Protein AF-A0A321LE65-F1 (afdb_monomer)

Sequence (325 aa):
MKSTVIIFFFLLLCATSFAQTPPVSLPNPAGSVQENSQDEERKKLTARLEKLEAVVAKAASDSSRDKLVTAIIAGSASLFAALLAGGLTLLGQRFMAKQQERQANNIAVEQAQQAEITAKRALELARYEAVFAHTEKILEYRLKQMELFYAPMFALLKQSKALYDKMNYQIAHDEPDRYRLLDEPDDQGYRMHVKADDGSWKGFRLLDQLPAIRSNLKALTLAERILQIGEQMTKIISDYAGLASADLVDLLGEYLAHYAILSTIHKSGETVPYDPGWHKMGYYPRPLNGKIEEGYREVAQFLDEYSSASRGLLESLPKNAGPPA

Mean predicted aligned error: 15.44 Å

Secondary structure (DSSP, 8-state):
--------------------PPP-PPPP------SHHHHHHHHHHHHHHHHHHHHHHHHTS---GGGHHHHHHHHHHHHHHHHHHHHHHHHHHHHHHHHHHHHHHHHHHHHHHHHHHHHHHHHHHHHHHHHHHHHHHHHHHHHHIIIIIIHHHHHHHHHHHHHHHHHHHHHHHH-TTTEEE-SS--TTS-SEEEE-TTS-EEE--HHHHHHHHHH-HHHHHHHHHHHHHHHHHHHHHHHHGGGS-GGGHHHHHHHHHHHHHHHHHHHH---SPPPTTGGGGS---TTHHHHHHHHHHHHHHHHHHHHHHHHHHHHHS-TT-PPP-

Solvent-accessible surface area (backbone atoms only — not comparable to full-atom values): 19047 Å² total; per-residue (Å²): 136,89,86,84,82,84,84,84,79,84,81,79,80,81,80,76,79,77,83,78,76,79,83,84,79,76,88,77,88,79,76,90,85,79,70,74,69,62,58,57,53,51,56,56,51,54,58,52,49,56,55,48,53,53,53,53,58,59,66,72,69,75,87,62,87,86,50,57,69,60,46,52,58,52,45,52,54,47,50,53,48,46,50,53,51,51,50,52,48,55,52,49,51,54,51,50,53,54,50,51,51,51,51,54,51,51,52,52,50,54,52,51,52,51,52,49,54,50,51,52,50,52,52,50,50,53,51,51,53,53,51,50,58,53,50,50,53,52,49,54,51,47,50,48,26,39,69,64,37,28,51,55,48,44,52,46,51,53,51,38,49,55,42,50,54,52,30,51,52,51,47,25,67,78,38,56,93,46,22,46,70,47,96,60,57,45,100,86,66,39,35,40,31,33,52,45,97,89,69,47,77,40,72,58,48,67,83,86,40,44,62,62,33,64,77,36,67,71,40,32,57,38,51,53,52,39,51,53,48,51,50,54,46,51,49,42,47,74,78,34,49,91,54,52,57,81,88,47,51,64,51,50,52,43,37,50,54,19,48,55,52,54,52,47,49,67,69,68,65,66,68,75,81,74,63,95,64,62,66,80,80,49,51,75,49,77,63,47,65,59,52,41,50,49,54,36,51,53,48,51,50,52,51,53,52,51,53,51,53,52,49,54,51,62,70,67,49,73,90,76,76,63,80,87,128

pLDDT: mean 78.62, std 21.39, range [30.78, 98.69]

Foldseek 3Di:
DDDDDDDDDPPDDPPPPDPDDDDDDDDDDDDDPDDPPVVVVVVVVVVVVVVVVVVVVVVVPDDDPPCPVVCVVVVVVVVVVCVVVVVVVVVVVVVVVVVVVVVVVVVVVVVVVVVVVVVVVVVVVVVVVVVVVVVVVVLVLLVCLQPLPLVLLLVLVVVLVVLVVVLLVVCCVVPVQFKDAAPAADPVRARIWGQDPVRDTDRDDCQQCVLVLVVPPVSVVSVVVSLVSLVVNLVSCVVPVVSADPVLNVLNVLSNQLSVVSVCCNVVSDPDGDDPPPDVRRDNSVCNNVRSVVSNVVSVVVNVVVVVVVVVVVVPPPPPCDPDD

Structure (mmCIF, N/CA/C/O backbone):
data_AF-A0A321LE65-F1
#
_entry.id   AF-A0A321LE65-F1
#
loop_
_atom_site.group_PDB
_atom_site.id
_atom_site.type_symbol
_atom_site.label_atom_id
_atom_site.label_alt_id
_atom_site.label_comp_id
_atom_site.label_asym_id
_atom_site.label_entity_id
_atom_site.label_seq_id
_atom_site.pdbx_PDB_ins_code
_atom_site.Cartn_x
_atom_site.Cartn_y
_atom_site.Cartn_z
_atom_site.occupancy
_atom_site.B_iso_or_equiv
_atom_site.auth_seq_id
_atom_site.auth_comp_id
_atom_site.auth_asym_id
_atom_site.auth_atom_id
_atom_site.pdbx_PDB_model_num
ATOM 1 N N . MET A 1 1 ? -30.402 -6.001 -39.517 1.00 39.78 1 MET A N 1
ATOM 2 C CA . MET A 1 1 ? -29.913 -7.255 -38.907 1.00 39.78 1 MET A CA 1
ATOM 3 C C . MET A 1 1 ? -29.769 -7.009 -37.418 1.00 39.78 1 MET A C 1
ATOM 5 O O . MET A 1 1 ? -29.065 -6.088 -37.034 1.00 39.78 1 MET A O 1
ATOM 9 N N . LYS A 1 2 ? -30.567 -7.717 -36.615 1.00 34.75 2 LYS A N 1
ATOM 10 C CA . LYS A 1 2 ? -30.631 -7.588 -35.157 1.00 34.75 2 LYS A CA 1
ATOM 11 C C . LYS A 1 2 ? -29.580 -8.528 -34.566 1.00 34.75 2 LYS A C 1
ATOM 13 O O . LYS A 1 2 ? -29.722 -9.733 -34.744 1.00 34.75 2 LYS A O 1
ATOM 18 N N . SER A 1 3 ? -28.563 -7.992 -33.897 1.00 36.91 3 SER A N 1
ATOM 19 C CA . SER A 1 3 ? -27.612 -8.796 -33.122 1.00 36.91 3 SER A CA 1
ATOM 20 C C . SER A 1 3 ? -27.868 -8.585 -31.639 1.00 36.91 3 SER A C 1
ATOM 22 O O . SER A 1 3 ? -27.432 -7.619 -31.024 1.00 36.91 3 SER A O 1
ATOM 24 N N . THR A 1 4 ? -28.651 -9.518 -31.120 1.00 38.56 4 THR A N 1
ATOM 25 C CA . THR A 1 4 ? -28.862 -9.857 -29.719 1.00 38.56 4 THR A CA 1
ATOM 26 C C . THR A 1 4 ? -27.742 -10.800 -29.287 1.00 38.56 4 THR A C 1
ATOM 28 O O . THR A 1 4 ? -27.719 -11.892 -29.831 1.00 38.56 4 THR A O 1
ATOM 31 N N . VAL A 1 5 ? -26.874 -10.442 -28.332 1.00 32.12 5 VAL A N 1
ATOM 32 C CA . VAL A 1 5 ? -26.091 -11.385 -27.488 1.00 32.12 5 VAL A CA 1
ATOM 33 C C . VAL A 1 5 ? -25.674 -10.616 -26.218 1.00 32.12 5 VAL A C 1
ATOM 35 O O . VAL A 1 5 ? -24.875 -9.693 -26.295 1.00 32.12 5 VAL A O 1
ATOM 38 N N . ILE A 1 6 ? -26.458 -10.719 -25.139 1.00 32.91 6 ILE A N 1
ATOM 39 C CA . ILE A 1 6 ? -26.251 -11.568 -23.942 1.00 32.91 6 ILE A CA 1
ATOM 40 C C . ILE A 1 6 ? -25.212 -10.971 -22.975 1.00 32.91 6 ILE A C 1
ATOM 42 O O . ILE A 1 6 ? -24.011 -11.193 -23.075 1.00 32.91 6 ILE A O 1
ATOM 46 N N . ILE A 1 7 ? -25.744 -10.225 -22.003 1.00 34.19 7 ILE A N 1
ATOM 47 C CA . ILE A 1 7 ? -25.076 -9.794 -20.773 1.00 34.19 7 ILE A CA 1
ATOM 48 C C . ILE A 1 7 ? -25.068 -11.001 -19.827 1.00 34.19 7 ILE A C 1
ATOM 50 O O . ILE A 1 7 ? -26.127 -11.430 -19.367 1.00 34.19 7 ILE A O 1
ATOM 54 N N . PHE A 1 8 ? -23.892 -11.564 -19.548 1.00 35.81 8 PHE A N 1
ATOM 55 C CA . PHE A 1 8 ? -23.728 -12.570 -18.500 1.00 35.81 8 PHE A CA 1
ATOM 56 C C . PHE A 1 8 ? -23.629 -11.867 -17.14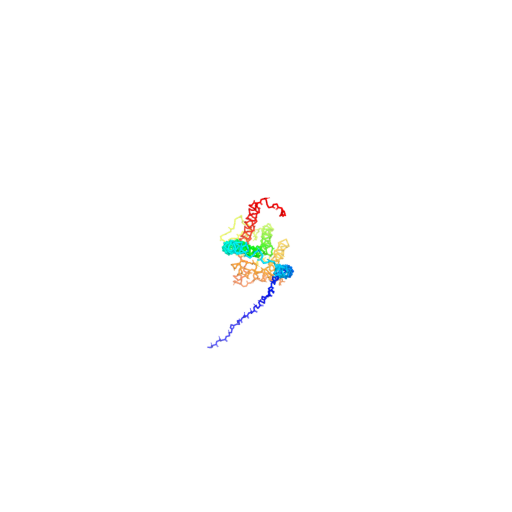2 1.00 35.81 8 PHE A C 1
ATOM 58 O O . PHE A 1 8 ? -22.608 -11.288 -16.781 1.00 35.81 8 PHE A O 1
ATOM 65 N N . PHE A 1 9 ? -24.738 -11.905 -16.411 1.00 33.81 9 PHE A N 1
ATOM 66 C CA . PHE A 1 9 ? -24.867 -11.464 -15.028 1.00 33.81 9 PHE A CA 1
ATOM 67 C C . PHE A 1 9 ? -24.276 -12.557 -14.121 1.00 33.81 9 PHE A C 1
ATOM 69 O O . PHE A 1 9 ? -24.907 -13.589 -13.900 1.00 33.81 9 PHE A O 1
ATOM 76 N N . PHE A 1 10 ? -23.054 -12.368 -13.620 1.00 33.56 10 PHE A N 1
ATOM 77 C CA . PHE A 1 10 ? -22.474 -13.252 -12.604 1.00 33.56 10 PHE A CA 1
ATOM 78 C C . PHE A 1 10 ? -22.841 -12.716 -11.215 1.00 33.56 10 PHE A C 1
ATOM 80 O O . PHE A 1 10 ? -22.117 -11.944 -10.594 1.00 33.56 10 PHE A O 1
ATOM 87 N N . LEU A 1 11 ? -24.032 -13.100 -10.755 1.00 32.38 11 LEU A N 1
ATOM 88 C CA . LEU A 1 11 ? -24.484 -12.951 -9.373 1.00 32.38 11 LEU A CA 1
ATOM 89 C C . LEU A 1 11 ? -23.847 -14.084 -8.557 1.00 32.38 11 LEU A C 1
ATOM 91 O O . LEU A 1 11 ? -24.414 -15.170 -8.435 1.00 32.38 11 LEU A O 1
ATOM 95 N N . LEU A 1 12 ? -22.638 -13.856 -8.034 1.00 32.97 12 LEU A N 1
ATOM 96 C CA . LEU A 1 12 ? -22.040 -14.763 -7.058 1.00 32.97 12 LEU A CA 1
ATOM 97 C C . LEU A 1 12 ? -22.549 -14.390 -5.662 1.00 32.97 12 LEU A C 1
ATOM 99 O O . LEU A 1 12 ? -22.123 -13.423 -5.034 1.00 32.97 12 LEU A O 1
ATOM 103 N N . LEU A 1 13 ? -23.519 -15.184 -5.225 1.00 32.84 13 LEU A N 1
ATOM 104 C CA . LEU A 1 13 ? -24.120 -15.204 -3.903 1.00 32.84 13 LEU A CA 1
ATOM 105 C C . LEU A 1 13 ? -23.063 -15.668 -2.877 1.00 32.84 13 LEU A C 1
ATOM 107 O O . LEU A 1 13 ? -22.894 -16.863 -2.646 1.00 32.84 13 LEU A O 1
ATOM 111 N N . CYS A 1 14 ? -22.331 -14.743 -2.252 1.00 30.78 14 CYS A N 1
ATOM 112 C CA . CYS A 1 14 ? -21.568 -15.063 -1.043 1.00 30.78 14 CYS A CA 1
ATOM 113 C C . CYS A 1 14 ? -22.536 -15.153 0.140 1.00 30.78 14 CYS A C 1
ATOM 115 O O . CYS A 1 14 ? -22.836 -14.165 0.807 1.00 30.78 14 CYS A O 1
ATOM 117 N N . ALA A 1 15 ? -23.036 -16.363 0.383 1.00 33.41 15 ALA A N 1
ATOM 118 C CA . ALA A 1 15 ? -23.671 -16.738 1.634 1.00 33.41 15 ALA A CA 1
ATOM 119 C C . ALA A 1 15 ? -22.604 -16.791 2.739 1.00 33.41 15 ALA A C 1
ATOM 121 O O . ALA A 1 15 ? -21.939 -17.806 2.934 1.00 33.41 15 ALA A O 1
ATOM 122 N N . THR A 1 16 ? -22.419 -15.691 3.467 1.00 37.38 16 THR A N 1
ATOM 123 C CA . THR A 1 16 ? -21.725 -15.723 4.754 1.00 37.38 16 THR A CA 1
ATOM 124 C C . THR A 1 16 ? -22.712 -16.190 5.817 1.00 37.38 16 THR A C 1
ATOM 126 O O . THR A 1 16 ? -23.523 -15.431 6.346 1.00 37.38 16 THR A O 1
ATOM 129 N N . SER A 1 17 ? -22.653 -17.487 6.116 1.00 35.25 17 SER A N 1
ATOM 130 C CA . SER A 1 17 ? -23.247 -18.063 7.319 1.00 35.25 17 SER A CA 1
ATOM 131 C C . SER A 1 17 ? -22.685 -17.349 8.547 1.00 35.25 17 SER A C 1
ATOM 133 O O . SER A 1 17 ? -21.537 -17.565 8.933 1.00 35.25 17 SER A O 1
ATOM 135 N N . PHE A 1 18 ? -23.498 -16.499 9.171 1.00 38.25 18 PHE A N 1
ATOM 136 C CA . PHE A 1 18 ? -23.271 -16.062 10.541 1.00 38.25 18 PHE A CA 1
ATOM 137 C C . PHE A 1 18 ? -23.389 -17.290 11.447 1.00 38.25 18 PHE A C 1
ATOM 139 O O . PHE A 1 18 ? -24.474 -17.835 11.640 1.00 38.25 18 PHE A O 1
ATOM 146 N N . ALA A 1 19 ? -22.258 -17.742 11.986 1.00 38.16 19 ALA A N 1
ATOM 147 C CA . ALA A 1 19 ? -22.242 -18.672 13.101 1.00 38.16 19 ALA A CA 1
ATOM 148 C C . ALA A 1 19 ? -22.888 -17.974 14.305 1.00 38.16 19 ALA A C 1
ATOM 150 O O . ALA A 1 19 ? -22.316 -17.072 14.914 1.00 38.16 19 ALA A O 1
ATOM 151 N N . GLN A 1 20 ? -24.124 -18.364 14.592 1.00 41.06 20 GLN A N 1
ATOM 152 C CA . GLN A 1 20 ? -24.892 -17.940 15.748 1.00 41.06 20 GLN A CA 1
ATOM 153 C C . GLN A 1 20 ? -24.250 -18.576 16.985 1.00 41.06 20 GLN A C 1
ATOM 155 O O . GLN A 1 20 ? -24.356 -19.783 17.201 1.00 41.06 20 GLN A O 1
ATOM 160 N N . THR A 1 21 ? -23.516 -17.784 17.765 1.00 47.22 21 THR A N 1
ATOM 161 C CA . THR A 1 21 ? -23.020 -18.222 19.069 1.00 47.22 21 THR A CA 1
ATOM 162 C C . THR A 1 21 ? -24.215 -18.466 19.998 1.00 47.22 21 THR A C 1
ATOM 164 O O . THR A 1 21 ? -25.150 -17.659 20.025 1.00 47.22 21 THR A O 1
ATOM 167 N N . PRO A 1 22 ? -24.246 -19.595 20.727 1.00 48.75 22 PRO A N 1
ATOM 168 C CA . PRO A 1 22 ? -25.345 -19.904 21.631 1.00 48.75 22 PRO A CA 1
ATOM 169 C C . PRO A 1 22 ? -25.400 -18.888 22.785 1.00 48.75 22 PRO A C 1
ATOM 171 O O . PRO A 1 22 ? -24.357 -18.385 23.211 1.00 48.75 22 PRO A O 1
ATOM 174 N N . PRO A 1 23 ? -26.598 -18.582 23.314 1.00 49.22 23 PRO A N 1
ATOM 175 C CA . PRO A 1 23 ? -26.743 -17.684 24.449 1.00 49.22 23 PRO A CA 1
ATOM 176 C C . PRO A 1 23 ? -26.053 -18.273 25.684 1.00 49.22 23 PRO A C 1
ATOM 178 O O . PRO A 1 23 ? -26.306 -19.414 26.074 1.00 49.22 23 PRO A O 1
ATOM 181 N N . VAL A 1 24 ? -25.194 -17.470 26.311 1.00 49.56 24 VAL A N 1
ATOM 182 C CA . VAL A 1 24 ? -24.610 -17.757 27.623 1.00 49.56 24 VAL A CA 1
ATOM 183 C C . VAL A 1 24 ? -25.743 -17.750 28.650 1.00 49.56 24 VAL A C 1
ATOM 185 O O . VAL A 1 24 ? -26.305 -16.708 28.980 1.00 49.56 24 VAL A O 1
ATOM 188 N N . SER A 1 25 ? -26.104 -18.935 29.132 1.00 41.31 25 SER A N 1
ATOM 189 C CA . SER A 1 25 ? -27.024 -19.128 30.249 1.00 41.31 25 SER A CA 1
ATOM 190 C C . SER A 1 25 ? -26.373 -18.647 31.547 1.00 41.31 25 SER A C 1
ATOM 192 O O . SER A 1 25 ? -25.366 -19.207 31.984 1.00 41.31 25 SER A O 1
ATOM 194 N N . LEU A 1 26 ? -26.959 -17.618 32.160 1.00 44.19 26 LEU A N 1
ATOM 195 C CA . LEU A 1 26 ? -26.619 -17.155 33.506 1.00 44.19 26 LEU A CA 1
ATOM 196 C C . LEU A 1 26 ? -26.899 -18.260 34.547 1.00 44.19 26 LEU A C 1
ATOM 198 O O . LEU A 1 26 ? -27.922 -18.944 34.444 1.00 44.19 26 LEU A O 1
ATOM 202 N N . PRO A 1 27 ? -26.037 -18.429 35.565 1.00 42.25 27 PRO A N 1
ATOM 203 C CA . PRO A 1 27 ? -26.291 -19.349 36.662 1.00 42.25 27 PRO A CA 1
ATOM 204 C C . PRO A 1 27 ? -27.465 -18.863 37.522 1.00 42.25 27 PRO A C 1
ATOM 206 O O . PRO A 1 27 ? -27.498 -17.739 38.019 1.00 42.25 27 PRO A O 1
ATOM 209 N N . ASN A 1 28 ? -28.426 -19.765 37.687 1.00 40.50 28 ASN A N 1
ATOM 210 C CA . ASN A 1 28 ? -29.589 -19.646 38.553 1.00 40.50 28 ASN A CA 1
ATOM 211 C C . ASN A 1 28 ? -29.128 -19.671 40.031 1.00 40.50 28 ASN A C 1
ATOM 213 O O . ASN A 1 28 ? -28.423 -20.614 40.405 1.00 40.50 28 ASN A O 1
ATOM 217 N N . PRO A 1 29 ? -29.483 -18.696 40.890 1.00 41.16 29 PRO A N 1
ATOM 218 C CA . PRO A 1 29 ? -29.149 -18.755 42.309 1.00 41.16 29 PRO A CA 1
ATOM 219 C C . PRO A 1 29 ? -30.024 -19.808 42.997 1.00 41.16 29 PRO A C 1
ATOM 221 O O . PRO A 1 29 ? -31.233 -19.650 43.169 1.00 41.16 29 PRO A O 1
ATOM 224 N N . ALA A 1 30 ? -29.393 -20.919 43.363 1.00 37.97 30 ALA A N 1
ATOM 225 C CA . ALA A 1 30 ? -30.010 -21.997 44.111 1.00 37.97 30 ALA A CA 1
ATOM 226 C C . ALA A 1 30 ? -30.293 -21.582 45.565 1.00 37.97 30 ALA A C 1
ATOM 228 O O . ALA A 1 30 ? -29.397 -21.153 46.286 1.00 37.97 30 ALA A O 1
ATOM 229 N N . GLY A 1 31 ? -31.529 -21.837 45.996 1.00 37.50 31 GLY A N 1
ATOM 230 C CA . GLY A 1 31 ? -31.788 -22.512 47.268 1.00 37.50 31 GLY A CA 1
ATOM 231 C C . GLY A 1 31 ? -31.808 -21.647 48.524 1.00 37.50 31 GLY A C 1
ATOM 232 O O . GLY A 1 31 ? -30.868 -21.648 49.313 1.00 37.50 31 GLY A O 1
ATOM 233 N N . SER A 1 32 ? -32.955 -21.026 48.781 1.00 41.59 32 SER A N 1
ATOM 234 C CA . SER A 1 32 ? -33.378 -20.579 50.107 1.00 41.59 32 SER A CA 1
ATOM 235 C C . SER A 1 32 ? -33.510 -21.771 51.071 1.00 41.59 32 SER A C 1
ATOM 237 O O . SER A 1 32 ? -34.494 -22.508 51.031 1.00 41.59 32 SER A O 1
ATOM 239 N N . VAL A 1 33 ? -32.533 -21.949 51.961 1.00 48.66 33 VAL A N 1
ATOM 240 C CA . VAL A 1 33 ? -32.622 -22.821 53.144 1.00 48.66 33 VAL A CA 1
ATOM 241 C C . VAL A 1 33 ? -32.926 -21.934 54.348 1.00 48.66 33 VAL A C 1
ATOM 243 O O . VAL A 1 33 ? -32.017 -21.467 55.028 1.00 48.66 33 VAL A O 1
ATOM 246 N N . GLN A 1 34 ? -34.205 -21.637 54.594 1.00 48.38 34 GLN A N 1
ATOM 247 C CA . GLN A 1 34 ? -34.602 -20.883 55.791 1.00 48.38 34 GLN A CA 1
ATOM 248 C C . GLN A 1 34 ? -36.053 -21.140 56.237 1.00 48.38 34 GLN A C 1
ATOM 250 O O . GLN A 1 34 ? -36.711 -20.240 56.739 1.00 48.38 34 GLN A O 1
ATOM 255 N N . GLU A 1 35 ? -36.561 -22.367 56.073 1.00 50.06 35 GLU A N 1
ATOM 256 C CA . GLU A 1 35 ? -37.932 -22.724 56.498 1.00 50.06 35 GLU A CA 1
ATOM 257 C C . GLU A 1 35 ? -37.971 -23.635 57.748 1.00 50.06 35 GLU A C 1
ATOM 259 O O . GLU A 1 35 ? -38.964 -23.668 58.465 1.00 50.06 35 GLU A O 1
ATOM 264 N N . ASN A 1 36 ? -36.860 -24.292 58.116 1.00 52.88 36 ASN A N 1
ATOM 265 C CA . ASN A 1 36 ? -36.844 -25.259 59.229 1.00 52.88 36 ASN A CA 1
ATOM 266 C C . ASN A 1 36 ? -36.697 -24.660 60.644 1.00 52.88 36 ASN A C 1
ATOM 268 O O . ASN A 1 36 ? -36.970 -25.361 61.616 1.00 52.88 36 ASN A O 1
ATOM 272 N N . SER A 1 37 ? -36.275 -23.399 60.814 1.00 59.28 37 SER A N 1
ATOM 273 C CA . SER A 1 37 ? -36.074 -22.837 62.166 1.00 59.28 37 SER A CA 1
ATOM 274 C C . SER A 1 37 ? -37.358 -22.303 62.811 1.00 59.28 37 SER A C 1
ATOM 276 O O . SER A 1 37 ? -37.455 -22.271 64.036 1.00 59.28 37 SER A O 1
ATOM 278 N N . GLN A 1 38 ? -38.365 -21.926 62.015 1.00 56.22 38 GLN A N 1
ATOM 279 C CA . GLN A 1 38 ? -39.624 -21.379 62.536 1.00 56.22 38 GLN A CA 1
ATOM 280 C C . GLN A 1 38 ? -40.584 -22.466 63.047 1.00 56.22 38 GLN A C 1
ATOM 282 O O . GLN A 1 38 ? -41.349 -22.223 63.984 1.00 56.22 38 GLN A O 1
ATOM 287 N N . ASP A 1 39 ? -40.512 -23.681 62.499 1.00 68.12 39 ASP A N 1
ATOM 288 C CA . ASP A 1 39 ? -41.370 -24.797 62.914 1.00 68.12 39 ASP A CA 1
ATOM 289 C C . ASP A 1 39 ? -40.965 -25.409 64.266 1.00 68.12 39 ASP A C 1
ATOM 291 O O . ASP A 1 39 ? -41.828 -25.850 65.034 1.00 68.12 39 ASP A O 1
ATOM 295 N N . GLU A 1 40 ? -39.677 -25.373 64.625 1.00 72.62 40 GLU A N 1
ATOM 296 C CA . GLU A 1 40 ? -39.228 -25.762 65.970 1.00 72.62 40 GLU A CA 1
ATOM 297 C C . GLU A 1 40 ? -39.695 -24.773 67.048 1.00 72.62 40 GLU A C 1
ATOM 299 O O . GLU A 1 40 ? -40.125 -25.180 68.133 1.00 72.62 40 GLU A O 1
ATOM 304 N N . GLU A 1 41 ? -39.678 -23.471 66.751 1.00 71.62 41 GLU A N 1
ATOM 305 C CA . GLU A 1 41 ? -40.134 -22.445 67.692 1.00 71.62 41 GLU A CA 1
ATOM 306 C C . GLU A 1 41 ? -41.644 -22.535 67.949 1.00 71.62 41 GLU A C 1
ATOM 308 O O . GLU A 1 41 ? -42.090 -22.414 69.097 1.00 71.62 41 GLU A O 1
ATOM 313 N N . ARG A 1 42 ? -42.434 -22.852 66.913 1.00 69.81 42 ARG A N 1
ATOM 314 C CA . ARG A 1 42 ? -43.883 -23.078 67.038 1.00 69.81 42 ARG A CA 1
ATOM 315 C C . ARG A 1 42 ? -44.210 -24.278 67.923 1.00 69.81 42 ARG A C 1
ATOM 317 O O . ARG A 1 42 ? -45.047 -24.146 68.816 1.00 69.81 42 ARG A O 1
ATOM 324 N N . LYS A 1 43 ? -43.505 -25.405 67.763 1.00 77.62 43 LYS A N 1
ATOM 325 C CA . LYS A 1 43 ? -43.687 -26.594 68.623 1.00 77.62 43 LYS A CA 1
ATOM 326 C C . LYS A 1 43 ? -43.312 -26.330 70.086 1.00 77.62 43 LYS A C 1
ATOM 328 O O . LYS A 1 43 ? -43.941 -26.859 71.002 1.00 77.62 43 LYS A O 1
ATOM 333 N N . LYS A 1 44 ? -42.311 -25.481 70.333 1.00 76.56 44 LYS A N 1
ATOM 334 C CA . LYS A 1 44 ? -41.900 -25.100 71.694 1.00 76.56 44 LYS A CA 1
ATOM 335 C C . LYS A 1 44 ? -42.910 -24.169 72.373 1.00 76.56 44 LYS A C 1
ATOM 337 O O . LYS A 1 44 ? -43.074 -24.229 73.594 1.00 76.56 44 LYS A O 1
ATOM 342 N N . LEU A 1 45 ? -43.591 -23.322 71.600 1.00 66.88 45 LEU A N 1
ATOM 343 C CA . LEU A 1 45 ? -44.640 -22.426 72.093 1.00 66.88 45 LEU A CA 1
ATOM 344 C C . LEU A 1 45 ? -45.943 -23.174 72.412 1.00 66.88 45 LEU A C 1
ATOM 346 O O . LEU A 1 45 ? -46.537 -22.906 73.457 1.00 66.88 45 LEU A O 1
ATOM 350 N N . THR A 1 46 ? -46.344 -24.161 71.603 1.00 74.81 46 THR A N 1
ATOM 351 C CA . THR A 1 46 ? -47.544 -24.975 71.878 1.00 74.81 46 THR A CA 1
ATOM 352 C C . THR A 1 46 ? -47.388 -25.828 73.140 1.00 74.81 46 THR A C 1
ATOM 354 O O . THR A 1 46 ? -48.289 -25.853 73.973 1.00 74.81 46 THR A O 1
ATOM 357 N N . ALA A 1 47 ? -46.207 -26.411 73.376 1.00 76.94 47 ALA A N 1
ATOM 358 C CA . ALA A 1 47 ? -45.927 -27.164 74.605 1.00 76.94 47 ALA A CA 1
ATOM 359 C C . ALA A 1 47 ? -45.934 -26.289 75.879 1.00 76.94 47 ALA A C 1
ATOM 361 O O . ALA A 1 47 ? -46.240 -26.758 76.978 1.00 76.94 47 ALA A O 1
ATOM 362 N N . ARG A 1 48 ? -45.594 -24.995 75.763 1.00 72.06 48 ARG A N 1
ATOM 363 C CA . ARG A 1 48 ? -45.682 -24.043 76.886 1.00 72.06 48 ARG A CA 1
ATOM 364 C C . ARG A 1 48 ? -47.124 -23.635 77.188 1.00 72.06 48 ARG A C 1
ATOM 366 O O . ARG A 1 48 ? -47.427 -23.402 78.357 1.00 72.06 48 ARG A O 1
ATOM 373 N N . LEU A 1 49 ? -47.988 -23.582 76.173 1.00 67.06 49 LEU A N 1
ATOM 374 C CA . LEU A 1 49 ? -49.414 -23.287 76.329 1.00 67.06 49 LEU A CA 1
ATOM 375 C C . LEU A 1 49 ? -50.160 -24.422 77.043 1.00 67.06 49 LEU A C 1
ATOM 377 O O . LEU A 1 49 ? -50.841 -24.147 78.026 1.00 67.06 49 LEU A O 1
ATOM 381 N N . GLU A 1 50 ? -49.930 -25.686 76.673 1.00 73.62 50 GLU A N 1
ATOM 382 C CA . GLU A 1 50 ? -50.529 -26.835 77.382 1.00 73.62 50 GLU A CA 1
ATOM 383 C C . GLU A 1 50 ? -50.095 -26.900 78.856 1.00 73.62 50 GLU A C 1
ATOM 385 O O . GLU A 1 50 ? -50.887 -27.195 79.754 1.00 73.62 50 GLU A O 1
ATOM 390 N N . LYS A 1 51 ? -48.832 -26.554 79.145 1.00 70.81 51 LYS A N 1
ATOM 391 C CA . LYS A 1 51 ? -48.331 -26.499 80.526 1.00 70.81 51 LYS A CA 1
ATOM 392 C C . LYS A 1 51 ? -48.985 -25.376 81.340 1.00 70.81 51 LYS A C 1
ATOM 394 O O . LYS A 1 51 ? -49.165 -25.532 82.546 1.00 70.81 51 LYS A O 1
ATOM 399 N N . LEU A 1 52 ? -49.337 -24.259 80.703 1.00 55.84 52 LEU A N 1
ATOM 400 C CA . LEU A 1 52 ? -50.065 -23.156 81.336 1.00 55.84 52 LEU A CA 1
ATOM 401 C C . LEU A 1 52 ? -51.532 -23.522 81.590 1.00 55.84 52 LEU A C 1
ATOM 403 O O . LEU A 1 52 ? -52.020 -23.267 82.689 1.00 55.84 52 LEU A O 1
ATOM 407 N N . GLU A 1 53 ? -52.199 -24.196 80.650 1.00 66.00 53 GLU A N 1
ATOM 408 C CA . GLU A 1 53 ? -53.566 -24.701 80.848 1.00 66.00 53 GLU A CA 1
ATOM 409 C C . GLU A 1 53 ? -53.645 -25.704 82.006 1.00 66.00 53 GLU A C 1
ATOM 411 O O . GLU A 1 53 ? -54.542 -25.610 82.844 1.00 66.00 53 GLU A O 1
ATOM 416 N N . ALA A 1 54 ? -52.654 -26.591 82.146 1.00 68.31 54 ALA A N 1
ATOM 417 C CA . ALA A 1 54 ? -52.589 -27.531 83.266 1.00 68.31 54 ALA A CA 1
ATOM 418 C C . ALA A 1 54 ? -52.393 -26.839 84.632 1.00 68.31 54 ALA A C 1
ATOM 420 O O . ALA A 1 54 ? -52.940 -27.282 85.644 1.00 68.31 54 ALA A O 1
ATOM 421 N N . VAL A 1 55 ? -51.633 -25.738 84.686 1.00 64.88 55 VAL A N 1
ATOM 422 C CA . VAL A 1 55 ? -51.429 -24.958 85.923 1.00 64.88 55 VAL A CA 1
ATOM 423 C C . VAL A 1 55 ? -52.689 -24.172 86.294 1.00 64.88 55 VAL A C 1
ATOM 425 O O . VAL A 1 55 ? -53.034 -24.101 87.474 1.00 64.88 55 VAL A O 1
ATOM 428 N N . VAL A 1 56 ? -53.419 -23.652 85.305 1.00 61.22 56 VAL A N 1
ATOM 429 C CA . VAL A 1 56 ? -54.697 -22.954 85.516 1.00 61.22 56 VAL A CA 1
ATOM 430 C C . VAL A 1 56 ? -55.801 -23.933 85.936 1.00 61.22 56 VAL A C 1
ATOM 432 O O . VAL A 1 56 ? -56.541 -23.645 86.875 1.00 61.22 56 VAL A O 1
ATOM 435 N N . ALA A 1 57 ? -55.853 -25.130 85.344 1.00 61.78 57 ALA A N 1
ATOM 436 C CA . ALA A 1 57 ? -56.779 -26.187 85.756 1.00 61.78 57 ALA A CA 1
ATOM 437 C C . ALA A 1 57 ? -56.508 -26.670 87.193 1.00 61.78 57 ALA A C 1
ATOM 439 O O . ALA A 1 57 ? -57.442 -26.925 87.953 1.00 61.78 57 ALA A O 1
ATOM 440 N N . LYS A 1 58 ? -55.234 -26.728 87.609 1.00 56.78 58 LYS A N 1
ATOM 441 C CA . LYS A 1 58 ? -54.852 -27.095 88.981 1.00 56.78 58 LYS A CA 1
ATOM 442 C C . LYS A 1 58 ? -55.205 -26.005 90.001 1.00 56.78 58 LYS A C 1
ATOM 444 O O . LYS A 1 58 ? -55.630 -26.333 91.107 1.00 56.78 58 LYS A O 1
ATOM 449 N N . ALA A 1 59 ? -55.105 -24.731 89.618 1.00 51.91 59 ALA A N 1
ATOM 450 C CA . ALA A 1 59 ? -55.508 -23.597 90.452 1.00 51.91 59 ALA A CA 1
ATOM 451 C C . ALA A 1 59 ? -57.037 -23.476 90.630 1.00 51.91 59 ALA A C 1
ATOM 453 O O . ALA A 1 59 ? -57.487 -22.884 91.607 1.00 51.91 59 ALA A O 1
ATOM 454 N N . ALA A 1 60 ? -57.836 -24.068 89.734 1.00 52.44 60 ALA A N 1
ATOM 455 C CA . ALA A 1 60 ? -59.299 -24.047 89.802 1.00 52.44 60 ALA A CA 1
ATOM 456 C C . ALA A 1 60 ? -59.916 -25.115 90.736 1.00 52.44 60 ALA A C 1
ATOM 458 O O . ALA A 1 60 ? -61.117 -25.067 90.989 1.00 52.44 60 ALA A O 1
ATOM 459 N N . SER A 1 61 ? -59.126 -26.067 91.257 1.00 50.16 61 SER A N 1
ATOM 460 C CA . SER A 1 61 ? -59.646 -27.205 92.044 1.00 50.16 61 SER A CA 1
ATOM 461 C C . SER A 1 61 ? -59.588 -27.049 93.572 1.00 50.16 61 SER A C 1
ATOM 463 O O . SER A 1 61 ? -60.159 -27.877 94.278 1.00 50.16 61 SER A O 1
ATOM 465 N N . ASP A 1 62 ? -58.959 -25.992 94.101 1.00 45.78 62 ASP A N 1
ATOM 466 C CA . ASP A 1 62 ? -58.765 -25.823 95.550 1.00 45.78 62 ASP A CA 1
ATOM 467 C C . ASP A 1 62 ? -59.790 -24.832 96.140 1.00 45.78 62 ASP A C 1
ATOM 469 O O . ASP A 1 62 ? -59.581 -23.622 96.259 1.00 45.78 62 ASP A O 1
ATOM 473 N N . SER A 1 63 ? -60.975 -25.370 96.428 1.00 42.19 63 SER A N 1
ATOM 474 C CA . SER A 1 63 ? -62.158 -24.657 96.916 1.00 42.19 63 SER A CA 1
ATOM 475 C C . SER A 1 63 ? -62.140 -24.541 98.451 1.00 42.19 63 SER A C 1
ATOM 477 O O . SER A 1 63 ? -62.599 -25.441 99.156 1.00 42.19 63 SER A O 1
ATOM 479 N N . SER A 1 64 ? -61.693 -23.394 98.976 1.00 43.66 64 SER A N 1
ATOM 480 C CA . SER A 1 64 ? -62.027 -22.941 100.336 1.00 43.66 64 SER A CA 1
ATOM 481 C C . SER A 1 64 ? -62.749 -21.593 100.282 1.00 43.66 64 SER A C 1
ATOM 483 O O . SER A 1 64 ? -62.297 -20.629 99.659 1.00 43.66 64 SER A O 1
ATOM 485 N N . ARG A 1 65 ? -63.928 -21.570 100.908 1.00 46.09 65 ARG A N 1
ATOM 486 C CA . ARG A 1 65 ? -65.045 -20.638 100.689 1.00 46.09 65 ARG A CA 1
ATOM 487 C C . ARG A 1 65 ? -64.845 -19.218 101.247 1.00 46.09 65 ARG A C 1
ATOM 489 O O . ARG A 1 65 ? -65.676 -18.364 100.963 1.00 46.09 65 ARG A O 1
ATOM 496 N N . ASP A 1 66 ? -63.727 -18.935 101.918 1.00 44.19 66 ASP A N 1
ATOM 497 C CA . ASP A 1 66 ? -63.426 -17.607 102.491 1.00 44.19 66 ASP A CA 1
ATOM 498 C C . ASP A 1 66 ? -62.571 -16.698 101.589 1.00 44.19 66 ASP A C 1
ATOM 500 O O . ASP A 1 66 ? -62.317 -15.542 101.918 1.00 44.19 66 ASP A O 1
ATOM 504 N N . LYS A 1 67 ? -62.168 -17.166 100.400 1.00 46.22 67 LYS A N 1
ATOM 505 C CA . LYS A 1 67 ? -61.405 -16.356 99.426 1.00 46.22 67 LYS A CA 1
ATOM 506 C C . LYS A 1 67 ? -62.259 -15.724 98.322 1.00 46.22 67 LYS A C 1
ATOM 508 O O . LYS A 1 67 ? -61.712 -15.093 97.423 1.00 46.22 67 LYS A O 1
ATOM 513 N N . LEU A 1 68 ? -63.586 -15.860 98.373 1.00 40.78 68 LEU A N 1
ATOM 514 C CA . LEU A 1 68 ? -64.478 -15.435 97.286 1.00 40.78 68 LEU A CA 1
ATOM 515 C C . LEU A 1 68 ? -64.598 -13.901 97.171 1.00 40.78 68 LEU A C 1
ATOM 517 O O . LEU A 1 68 ? -64.634 -13.365 96.068 1.00 40.78 68 LEU A O 1
ATOM 521 N N . VAL A 1 69 ? -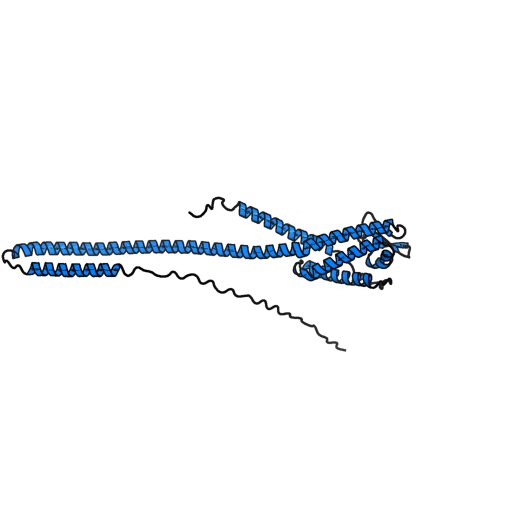64.584 -13.173 98.293 1.00 44.75 69 VAL A N 1
ATOM 522 C CA . VAL A 1 69 ? -64.689 -11.698 98.296 1.00 44.75 69 VAL A CA 1
ATOM 523 C C . VAL A 1 69 ? -63.360 -11.042 97.896 1.00 44.75 69 VAL A C 1
ATOM 525 O O . VAL A 1 69 ? -63.345 -10.082 97.125 1.00 44.75 69 VAL A O 1
ATOM 528 N N . THR A 1 70 ? -62.225 -11.613 98.311 1.00 47.31 70 THR A N 1
ATOM 529 C CA . THR A 1 70 ? -60.891 -11.181 97.860 1.00 47.31 70 THR A CA 1
ATOM 530 C C . THR A 1 70 ? -60.654 -11.526 96.384 1.00 47.31 70 THR A C 1
ATOM 532 O O . THR A 1 70 ? -60.027 -10.743 95.676 1.00 47.31 70 THR A O 1
ATOM 535 N N . ALA A 1 71 ? -61.210 -12.635 95.882 1.00 46.91 71 ALA A N 1
ATOM 536 C CA . ALA A 1 71 ? -61.125 -13.033 94.475 1.00 46.91 71 ALA A CA 1
ATOM 537 C C . ALA A 1 71 ? -61.979 -12.168 93.526 1.00 46.91 71 ALA A C 1
ATOM 539 O O . ALA A 1 71 ? -61.600 -12.008 92.373 1.00 46.91 71 ALA A O 1
ATOM 540 N N . ILE A 1 72 ? -63.081 -11.559 93.981 1.00 46.38 72 ILE A N 1
ATOM 541 C CA . ILE A 1 72 ? -63.917 -10.666 93.149 1.00 46.38 72 ILE A CA 1
ATOM 542 C C . ILE A 1 72 ? -63.314 -9.247 93.054 1.00 46.38 72 ILE A C 1
ATOM 544 O O . ILE A 1 72 ? -63.345 -8.625 91.988 1.00 46.38 72 ILE A O 1
ATOM 548 N N . ILE A 1 73 ? -62.677 -8.750 94.123 1.00 46.41 73 ILE A N 1
ATOM 549 C CA . ILE A 1 73 ? -61.933 -7.474 94.093 1.00 46.41 73 ILE A CA 1
ATOM 550 C C . ILE A 1 73 ? -60.587 -7.637 93.354 1.00 46.41 73 ILE A C 1
ATOM 552 O O . ILE A 1 73 ? -60.239 -6.804 92.519 1.00 46.41 73 ILE A O 1
ATOM 556 N N . ALA A 1 74 ? -59.870 -8.752 93.549 1.00 45.09 74 ALA A N 1
ATOM 557 C CA . ALA A 1 74 ? -58.694 -9.092 92.738 1.00 45.09 74 ALA A CA 1
ATOM 558 C C . ALA A 1 74 ? -59.066 -9.435 91.280 1.00 45.09 74 ALA A C 1
ATOM 560 O O . ALA A 1 74 ? -58.298 -9.154 90.362 1.00 45.09 74 ALA A O 1
ATOM 561 N N . GLY A 1 75 ? -60.256 -9.992 91.049 1.00 39.41 75 GLY A N 1
ATOM 562 C CA . GLY A 1 75 ? -60.808 -10.339 89.737 1.00 39.41 75 GLY A CA 1
ATOM 563 C C . GLY A 1 75 ? -61.188 -9.123 88.891 1.00 39.41 75 GLY A C 1
ATOM 564 O O . GLY A 1 75 ? -60.931 -9.106 87.694 1.00 39.41 75 GLY A O 1
ATOM 565 N N . SER A 1 76 ? -61.730 -8.065 89.500 1.00 41.84 76 SER A N 1
ATOM 566 C CA . SER A 1 76 ? -62.082 -6.824 88.789 1.00 41.84 76 SER A CA 1
ATOM 567 C C . SER A 1 76 ? -60.861 -5.938 88.507 1.00 41.84 76 SER A C 1
ATOM 569 O O . SER A 1 76 ? -60.747 -5.389 87.411 1.00 41.84 76 SER A O 1
ATOM 571 N N . ALA A 1 77 ? -59.891 -5.883 89.428 1.00 44.72 77 ALA A N 1
ATOM 572 C CA . ALA A 1 77 ? -58.595 -5.245 89.187 1.00 44.72 77 ALA A CA 1
ATOM 573 C C . ALA A 1 77 ? -57.755 -5.993 88.130 1.00 44.72 77 ALA A C 1
ATOM 575 O O . ALA A 1 77 ? -57.109 -5.356 87.299 1.00 44.72 77 ALA A O 1
ATOM 576 N N . SER A 1 78 ? -57.803 -7.332 88.098 1.00 44.69 78 SER A N 1
ATOM 577 C CA . SER A 1 78 ? -57.118 -8.129 87.068 1.00 44.69 78 SER A CA 1
ATOM 578 C C . SER A 1 78 ? -57.812 -8.085 85.704 1.00 44.69 78 SER A C 1
ATOM 580 O O . SER A 1 78 ? -57.111 -8.116 84.701 1.00 44.69 78 SER A O 1
ATOM 582 N N . LEU A 1 79 ? -59.139 -7.918 85.627 1.00 45.56 79 LEU A N 1
ATOM 583 C CA . LEU A 1 79 ? -59.858 -7.699 84.361 1.00 45.56 79 LEU A CA 1
ATOM 584 C C . LEU A 1 79 ? -59.572 -6.322 83.749 1.00 45.56 79 LEU A C 1
ATOM 586 O O . LEU A 1 79 ? -59.356 -6.232 82.544 1.00 45.56 79 LEU A O 1
ATOM 590 N N . PHE A 1 80 ? -59.500 -5.262 84.562 1.00 46.47 80 PHE A N 1
ATOM 591 C CA . PHE A 1 80 ? -59.099 -3.930 84.092 1.00 46.47 80 PHE A CA 1
ATOM 592 C C . PHE A 1 80 ? -57.612 -3.879 83.715 1.00 46.47 80 PHE A C 1
ATOM 594 O O . PHE A 1 80 ? -57.257 -3.306 82.687 1.00 46.47 80 PHE A O 1
ATOM 601 N N . ALA A 1 81 ? -56.742 -4.538 84.488 1.00 50.84 81 ALA A N 1
ATOM 602 C CA . ALA A 1 81 ? -55.329 -4.683 84.148 1.00 50.84 81 ALA A CA 1
ATOM 603 C C . ALA A 1 81 ? -55.113 -5.558 82.901 1.00 50.84 81 ALA A C 1
ATOM 605 O O . ALA A 1 81 ? -54.245 -5.240 82.099 1.00 50.84 81 ALA A O 1
ATOM 606 N N . ALA A 1 82 ? -55.915 -6.607 82.682 1.00 51.22 82 ALA A N 1
ATOM 607 C CA . ALA A 1 82 ? -55.854 -7.454 81.490 1.00 51.22 82 ALA A CA 1
ATOM 608 C C . ALA A 1 82 ? -56.419 -6.760 80.240 1.00 51.22 82 ALA A C 1
ATOM 610 O O . ALA A 1 82 ? -55.876 -6.944 79.156 1.00 51.22 82 ALA A O 1
ATOM 611 N N . LEU A 1 83 ? -57.450 -5.918 80.372 1.00 53.59 83 LEU A N 1
ATOM 612 C CA . LEU A 1 83 ? -57.954 -5.079 79.275 1.00 53.59 83 LEU A CA 1
ATOM 613 C C . LEU A 1 83 ? -56.981 -3.949 78.919 1.00 53.59 83 LEU A C 1
ATOM 615 O O . LEU A 1 83 ? -56.767 -3.683 77.738 1.00 53.59 83 LEU A O 1
ATOM 619 N N . LEU A 1 84 ? -56.335 -3.325 79.910 1.00 54.25 84 LEU A N 1
ATOM 620 C CA . LEU A 1 84 ? -55.288 -2.325 79.673 1.00 54.25 84 LEU A CA 1
ATOM 621 C C . LEU A 1 84 ? -54.007 -2.961 79.112 1.00 54.25 84 LEU A C 1
ATOM 623 O O . LEU A 1 84 ? -53.440 -2.438 78.155 1.00 54.25 84 LEU A O 1
ATOM 627 N N . ALA A 1 85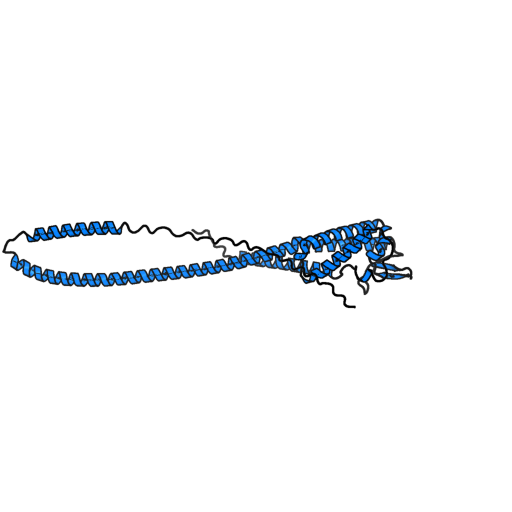 ? -53.584 -4.118 79.628 1.00 55.78 85 ALA A N 1
ATOM 628 C CA . ALA A 1 85 ? -52.447 -4.870 79.096 1.00 55.78 85 ALA A CA 1
ATOM 629 C C . ALA A 1 85 ? -52.735 -5.439 77.694 1.00 55.78 85 ALA A C 1
ATOM 631 O O . ALA A 1 85 ? -51.864 -5.391 76.827 1.00 55.78 85 ALA A O 1
ATOM 632 N N . GLY A 1 86 ? -53.957 -5.916 77.438 1.00 54.56 86 GLY A N 1
ATOM 633 C CA . GLY A 1 86 ? -54.433 -6.395 76.135 1.00 54.56 86 GLY A CA 1
ATOM 634 C C . GLY A 1 86 ? -54.555 -5.278 75.090 1.00 54.56 86 GLY A C 1
ATOM 635 O O . GLY A 1 86 ? -54.146 -5.440 73.942 1.00 54.56 86 GLY A O 1
ATOM 636 N N . GLY A 1 87 ? -55.045 -4.102 75.494 1.00 57.66 87 GLY A N 1
ATOM 637 C CA . GLY A 1 87 ? -55.109 -2.915 74.637 1.00 57.66 87 GLY A CA 1
ATOM 638 C C . GLY A 1 87 ? -53.724 -2.361 74.283 1.00 57.66 87 GLY A C 1
ATOM 639 O O . GLY A 1 87 ? -53.468 -2.030 73.124 1.00 57.66 87 GLY A O 1
ATOM 640 N N . LEU A 1 88 ? -52.801 -2.319 75.252 1.00 63.25 88 LEU A N 1
ATOM 641 C CA . LEU A 1 88 ? -51.416 -1.883 75.035 1.00 63.25 88 LEU A CA 1
ATOM 642 C C . LEU A 1 88 ? -50.609 -2.877 74.188 1.00 63.25 88 LEU A C 1
ATOM 644 O O . LEU A 1 88 ? -49.797 -2.452 73.367 1.00 63.25 88 LEU A O 1
ATOM 648 N N . THR A 1 89 ? -50.851 -4.183 74.321 1.00 68.56 89 THR A N 1
ATOM 649 C CA . THR A 1 89 ? -50.194 -5.202 73.483 1.00 68.56 89 THR A CA 1
ATOM 650 C C . THR A 1 89 ? -50.674 -5.159 72.033 1.00 68.56 89 THR A C 1
ATOM 652 O O . THR A 1 89 ? -49.837 -5.198 71.133 1.00 68.56 89 THR A O 1
ATOM 655 N N . LEU A 1 90 ? -51.975 -4.978 71.776 1.00 70.81 90 LEU A N 1
ATOM 656 C CA . LEU A 1 90 ? -52.501 -4.805 70.412 1.00 70.81 90 LEU A CA 1
ATOM 657 C C . LEU A 1 90 ? -51.998 -3.516 69.739 1.00 70.81 90 LEU A C 1
ATOM 659 O O . LEU A 1 90 ? -51.645 -3.530 68.556 1.00 70.81 90 LEU A O 1
ATOM 663 N N . LEU A 1 91 ? -51.919 -2.404 70.479 1.00 72.75 91 LEU A N 1
ATOM 664 C CA . LEU A 1 91 ? -51.335 -1.154 69.974 1.00 72.75 91 LEU A CA 1
ATOM 665 C C . LEU A 1 91 ? -49.829 -1.291 69.709 1.00 72.75 91 LEU A C 1
ATOM 667 O O . LEU A 1 91 ? -49.354 -0.841 68.664 1.00 72.75 91 LEU A O 1
ATOM 671 N N . GLY A 1 92 ? -49.094 -1.966 70.598 1.00 74.88 92 GLY A N 1
ATOM 672 C CA . GLY A 1 92 ? -47.675 -2.272 70.417 1.00 74.88 92 GLY A CA 1
ATOM 673 C C . GLY A 1 92 ? -47.409 -3.152 69.193 1.00 74.88 92 GLY A C 1
ATOM 674 O O . GLY A 1 92 ? -46.527 -2.841 68.395 1.00 74.88 92 GLY A O 1
ATOM 675 N N . GLN A 1 93 ? -48.217 -4.196 68.976 1.00 80.06 93 GLN A N 1
ATOM 676 C CA . GLN A 1 93 ? -48.123 -5.065 67.797 1.00 80.06 93 GLN A CA 1
ATOM 677 C C . GLN A 1 93 ? -48.394 -4.308 66.493 1.00 80.06 93 GLN A C 1
ATOM 679 O O . GLN A 1 93 ? -47.646 -4.465 65.529 1.00 80.06 93 GLN A O 1
ATOM 684 N N . ARG A 1 94 ? -49.410 -3.432 66.456 1.00 79.50 94 ARG A N 1
ATOM 685 C CA . ARG A 1 94 ? -49.683 -2.590 65.278 1.00 79.50 94 ARG A CA 1
ATOM 686 C C . ARG A 1 94 ? -48.554 -1.606 64.979 1.00 79.50 94 ARG A C 1
ATOM 688 O O . ARG A 1 94 ? -48.246 -1.374 63.811 1.00 79.50 94 ARG A O 1
ATOM 695 N N . PHE A 1 95 ? -47.942 -1.024 66.008 1.00 84.06 95 PHE A N 1
ATOM 696 C CA . PHE A 1 95 ? -46.822 -0.103 65.830 1.00 84.06 95 PHE A CA 1
ATOM 697 C C . PHE A 1 95 ? -45.572 -0.828 65.309 1.00 84.06 95 PHE A C 1
ATOM 699 O O . PHE A 1 95 ? -44.967 -0.373 64.340 1.00 84.06 95 PHE A O 1
ATOM 706 N N . MET A 1 96 ? -45.245 -1.992 65.881 1.00 81.00 96 MET A N 1
ATOM 707 C CA . MET A 1 96 ? -44.120 -2.826 65.439 1.00 81.00 96 MET A CA 1
ATOM 708 C C . MET A 1 96 ? -44.313 -3.344 64.009 1.00 81.00 96 MET A C 1
ATOM 710 O O . MET A 1 96 ? -43.382 -3.263 63.213 1.00 81.00 96 MET A O 1
ATOM 714 N N . ALA A 1 97 ? -45.523 -3.781 63.640 1.00 82.12 97 ALA A N 1
ATOM 715 C CA . ALA A 1 97 ? -45.833 -4.200 62.271 1.00 82.12 97 ALA A CA 1
ATOM 716 C C . ALA A 1 97 ? -45.618 -3.059 61.260 1.00 82.12 97 ALA A C 1
ATOM 718 O O . ALA A 1 97 ? -44.993 -3.253 60.221 1.00 82.12 97 ALA A O 1
ATOM 719 N N . LYS A 1 98 ? -46.045 -1.836 61.599 1.00 86.62 98 LYS A N 1
ATOM 720 C CA . LYS A 1 98 ? -45.843 -0.651 60.750 1.00 86.62 98 LYS A CA 1
ATOM 721 C C . LYS A 1 98 ? -44.370 -0.238 60.651 1.00 86.62 98 LYS A C 1
ATOM 723 O O . LYS A 1 98 ? -43.942 0.298 59.631 1.00 86.62 98 LYS A O 1
ATOM 728 N N . GLN A 1 99 ? -43.587 -0.451 61.707 1.00 85.94 99 GLN A N 1
ATOM 729 C CA . GLN A 1 99 ? -42.148 -0.190 61.691 1.00 85.94 99 GLN A CA 1
ATOM 730 C C . GLN A 1 99 ? -41.401 -1.218 60.830 1.00 85.94 99 GLN A C 1
ATOM 732 O O . GLN A 1 99 ? -40.541 -0.826 60.042 1.00 85.94 99 GLN A O 1
ATOM 737 N N . GLN A 1 100 ? -41.768 -2.499 60.926 1.00 86.06 100 GLN A N 1
ATOM 738 C CA . GLN A 1 100 ? -41.229 -3.566 60.078 1.00 86.06 100 GLN A CA 1
ATOM 739 C C . GLN A 1 100 ? -41.559 -3.336 58.601 1.00 86.06 100 GLN A C 1
ATOM 741 O O . GLN A 1 100 ? -40.675 -3.446 57.759 1.00 86.06 100 GLN A O 1
ATOM 746 N N . GLU A 1 101 ? -42.789 -2.927 58.286 1.00 90.25 101 GLU A N 1
ATOM 747 C CA . GLU A 1 101 ? -43.194 -2.582 56.918 1.00 90.25 101 GLU A CA 1
ATOM 748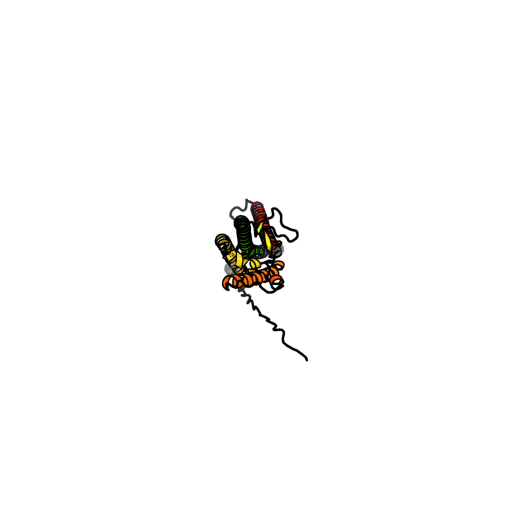 C C . GLU A 1 101 ? -42.355 -1.426 56.346 1.00 90.25 101 GLU A C 1
ATOM 750 O O . GLU A 1 101 ? -41.884 -1.488 55.213 1.00 90.25 101 GLU A O 1
ATOM 755 N N . ARG A 1 102 ? -42.076 -0.388 57.147 1.00 88.00 102 ARG A N 1
ATOM 756 C CA . ARG A 1 102 ? -41.193 0.719 56.735 1.00 88.00 102 ARG A CA 1
ATOM 757 C C . ARG A 1 102 ? -39.754 0.269 56.497 1.00 88.00 102 ARG A C 1
ATOM 759 O O . ARG A 1 102 ? -39.136 0.721 55.541 1.00 88.00 102 ARG A O 1
ATOM 766 N N . GLN A 1 103 ? -39.222 -0.602 57.351 1.00 89.62 103 GLN A N 1
ATOM 767 C CA . GLN A 1 103 ? -37.877 -1.150 57.172 1.00 89.62 103 GLN A CA 1
ATOM 768 C C . GLN A 1 103 ? -37.791 -2.015 55.912 1.00 89.62 103 GLN A C 1
ATOM 770 O O . GLN A 1 103 ? -36.863 -1.841 55.128 1.00 89.62 103 GLN A O 1
ATOM 775 N N . ALA A 1 104 ? -38.782 -2.877 55.678 1.00 90.88 104 ALA A N 1
ATOM 776 C CA . ALA A 1 104 ? -38.865 -3.692 54.471 1.00 90.88 104 ALA A CA 1
ATOM 777 C C . ALA A 1 104 ? -38.931 -2.822 53.205 1.00 90.88 104 ALA A C 1
ATOM 779 O O . ALA A 1 104 ? -38.196 -3.070 52.252 1.00 90.88 104 ALA A O 1
ATOM 780 N N . ASN A 1 105 ? -39.734 -1.753 53.225 1.00 93.12 105 ASN A N 1
ATOM 781 C CA . ASN A 1 105 ? -39.823 -0.813 52.109 1.00 93.12 105 ASN A CA 1
ATOM 782 C C . ASN A 1 105 ? -38.497 -0.077 51.857 1.00 93.12 105 ASN A C 1
ATOM 784 O O . ASN A 1 105 ? -38.095 0.061 50.706 1.00 93.12 105 ASN A O 1
ATOM 788 N N . ASN A 1 106 ? -37.788 0.356 52.904 1.00 93.50 106 ASN A N 1
ATOM 789 C CA . ASN A 1 106 ? -36.490 1.021 52.745 1.00 93.50 106 ASN A CA 1
ATOM 790 C C . ASN A 1 106 ? -35.435 0.081 52.144 1.00 93.50 106 ASN A C 1
ATOM 792 O O . ASN A 1 106 ? -34.742 0.469 51.208 1.00 93.50 106 ASN A O 1
ATOM 796 N N . ILE A 1 107 ? -35.362 -1.166 52.623 1.00 94.62 107 ILE A N 1
ATOM 797 C CA . ILE A 1 107 ? -34.443 -2.179 52.082 1.00 94.62 107 ILE A CA 1
ATOM 798 C C . ILE A 1 107 ? -34.767 -2.466 50.611 1.00 94.62 107 ILE A C 1
ATOM 800 O O . ILE A 1 107 ? -33.861 -2.534 49.784 1.00 94.62 107 ILE A O 1
ATOM 804 N N . ALA A 1 108 ? -36.051 -2.587 50.260 1.00 93.25 108 ALA A N 1
ATOM 805 C CA . ALA A 1 108 ? -36.469 -2.802 48.877 1.00 93.25 108 ALA A CA 1
ATOM 806 C C . ALA A 1 108 ? -36.069 -1.631 47.959 1.00 93.25 108 ALA A C 1
ATOM 808 O O . ALA A 1 108 ? -35.623 -1.856 46.835 1.00 93.25 108 ALA A O 1
ATOM 809 N N . VAL A 1 109 ? -36.179 -0.385 48.436 1.00 95.38 109 VAL A N 1
ATOM 810 C CA . VAL A 1 109 ? -35.744 0.808 47.688 1.00 95.38 109 VAL A CA 1
ATOM 811 C C . VAL A 1 109 ? -34.227 0.826 47.502 1.00 95.38 109 VAL A C 1
ATOM 813 O O . VAL A 1 109 ? -33.760 1.075 46.392 1.00 95.38 109 VAL A O 1
ATOM 816 N N . GLU A 1 110 ? -33.450 0.526 48.543 1.00 93.62 110 GLU A N 1
ATOM 817 C CA . GLU A 1 110 ? -31.985 0.453 48.451 1.00 93.62 110 GLU A CA 1
ATOM 818 C C . GLU A 1 110 ? -31.530 -0.641 47.476 1.00 93.62 110 GLU A C 1
ATOM 820 O O . GLU A 1 110 ? -30.659 -0.406 46.637 1.00 93.62 110 GLU A O 1
ATOM 825 N N . GLN A 1 111 ? -32.162 -1.817 47.523 1.00 94.62 111 GLN A N 1
ATOM 826 C CA . GLN A 1 111 ? -31.891 -2.907 46.584 1.00 94.62 111 GLN A CA 1
ATOM 827 C C . GLN A 1 111 ? -32.242 -2.517 45.145 1.00 94.62 111 GLN A C 1
ATOM 829 O O . GLN A 1 111 ? -31.455 -2.779 44.234 1.00 94.62 111 GLN A O 1
ATOM 834 N N . ALA A 1 112 ? -33.376 -1.846 44.927 1.00 94.62 112 ALA A N 1
ATOM 835 C CA . ALA A 1 112 ? -33.760 -1.353 43.607 1.00 94.62 112 ALA A CA 1
ATOM 836 C C . ALA A 1 112 ? -32.761 -0.313 43.068 1.00 94.62 112 ALA A C 1
ATOM 838 O O . ALA A 1 112 ? -32.379 -0.379 41.900 1.00 94.62 112 ALA A O 1
ATOM 839 N N . GLN A 1 113 ? -32.272 0.597 43.916 1.00 95.06 113 GLN A N 1
ATOM 840 C CA . GLN A 1 113 ? -31.250 1.579 43.534 1.00 95.06 113 GLN A CA 1
ATOM 841 C C . GLN A 1 113 ? -29.912 0.915 43.186 1.00 95.06 113 GLN A C 1
ATOM 843 O O . GLN A 1 113 ? -29.281 1.276 42.193 1.00 95.06 113 GLN A O 1
ATOM 848 N N . GLN A 1 114 ? -29.474 -0.082 43.960 1.00 94.38 114 GLN A N 1
ATOM 849 C CA . GLN A 1 114 ? -28.258 -0.840 43.649 1.00 94.38 114 GLN A CA 1
ATOM 850 C C . GLN A 1 114 ? -28.401 -1.635 42.346 1.00 94.38 114 GLN A C 1
ATOM 852 O O . GLN A 1 114 ? -27.479 -1.641 41.525 1.00 94.38 114 GLN A O 1
ATOM 857 N N . ALA A 1 115 ? -29.559 -2.258 42.115 1.00 94.19 115 ALA A N 1
ATOM 858 C CA . ALA A 1 115 ? -29.865 -2.938 40.861 1.00 94.19 115 ALA A CA 1
ATOM 859 C C . ALA A 1 115 ? -29.838 -1.962 39.671 1.00 94.19 115 ALA A C 1
ATOM 861 O O . ALA A 1 115 ? -29.279 -2.275 38.624 1.00 94.19 115 ALA A O 1
ATOM 862 N N . GLU A 1 116 ? -30.358 -0.744 39.834 1.00 95.38 116 GLU A N 1
ATOM 863 C CA . GLU A 1 116 ? -30.308 0.282 38.791 1.00 95.38 116 GLU A CA 1
ATOM 864 C C . GLU A 1 116 ? -28.871 0.752 38.507 1.00 95.38 116 GLU A C 1
ATOM 866 O O . GLU A 1 116 ? -28.473 0.860 37.347 1.00 95.38 116 GLU A O 1
ATOM 871 N N . ILE A 1 117 ? -28.062 0.999 39.544 1.00 95.19 117 ILE A N 1
ATOM 872 C CA . ILE A 1 117 ? -26.655 1.406 39.387 1.00 95.19 117 ILE A CA 1
ATOM 873 C C . ILE A 1 117 ? -25.845 0.301 38.702 1.00 95.19 117 ILE A C 1
ATOM 875 O O . ILE A 1 117 ? -25.056 0.581 37.799 1.00 95.19 117 ILE A O 1
ATOM 879 N N . THR A 1 118 ? -26.035 -0.954 39.108 1.00 94.44 118 THR A N 1
ATOM 880 C CA . THR A 1 118 ? -25.344 -2.099 38.499 1.00 94.44 118 THR A CA 1
ATOM 881 C C . THR A 1 118 ? -25.791 -2.323 37.059 1.00 94.44 118 THR A C 1
ATOM 883 O O . THR A 1 118 ? -24.934 -2.515 36.200 1.00 94.44 118 THR A O 1
ATOM 886 N N . ALA A 1 119 ? -27.086 -2.194 36.755 1.00 94.12 119 ALA A N 1
ATOM 887 C CA . ALA A 1 119 ? -27.598 -2.264 35.389 1.00 94.12 119 ALA A CA 1
ATOM 888 C C . ALA A 1 119 ? -27.034 -1.145 34.499 1.00 94.12 119 ALA A C 1
ATOM 890 O O . ALA A 1 119 ? -26.627 -1.410 33.368 1.00 94.12 119 ALA A O 1
ATOM 891 N N . LYS A 1 120 ? -26.942 0.094 35.006 1.00 94.69 120 LYS A N 1
ATOM 892 C CA . LYS A 1 120 ? -26.319 1.215 34.279 1.00 94.69 120 LYS A CA 1
ATOM 893 C C . LYS A 1 120 ? -24.840 0.961 34.005 1.00 94.69 120 LYS A C 1
ATOM 895 O O . LYS A 1 120 ? -24.410 1.118 32.868 1.00 94.69 120 LYS A O 1
ATOM 900 N N . ARG A 1 121 ? -24.081 0.493 35.001 1.00 92.06 121 ARG A N 1
ATOM 901 C CA . ARG A 1 121 ? -22.665 0.129 34.820 1.00 92.06 121 ARG A CA 1
ATOM 902 C C . ARG A 1 121 ? -22.489 -1.014 33.824 1.00 92.06 121 ARG A C 1
ATOM 904 O O . ARG A 1 121 ? -21.610 -0.940 32.978 1.00 92.06 121 ARG A O 1
ATOM 911 N N . ALA A 1 122 ? -23.330 -2.046 33.889 1.00 92.06 122 ALA A N 1
ATOM 912 C CA . ALA A 1 122 ? -23.291 -3.159 32.944 1.00 92.06 122 ALA A CA 1
ATOM 913 C C . ALA A 1 122 ? -23.594 -2.698 31.509 1.00 92.06 122 ALA A C 1
ATOM 915 O O . ALA A 1 122 ? -22.909 -3.106 30.576 1.00 92.06 122 ALA A O 1
ATOM 916 N N . LEU A 1 123 ? -24.572 -1.801 31.331 1.00 93.81 123 LEU A N 1
ATOM 917 C CA . LEU A 1 123 ? -24.873 -1.185 30.037 1.00 93.81 123 LEU A CA 1
ATOM 918 C C . LEU A 1 123 ? -23.688 -0.358 29.514 1.00 93.81 123 LEU A C 1
ATOM 920 O O . LEU A 1 123 ? -23.368 -0.429 28.330 1.00 93.81 123 LEU A O 1
ATOM 924 N N . GLU A 1 124 ? -23.051 0.439 30.372 1.00 88.75 124 GLU A N 1
ATOM 925 C CA . GLU A 1 124 ? -21.871 1.230 30.011 1.00 88.75 124 GLU A CA 1
ATOM 926 C C . GLU A 1 124 ? -20.700 0.334 29.597 1.00 88.75 124 GLU A C 1
ATOM 928 O O . GLU A 1 124 ? -20.127 0.551 28.532 1.00 88.75 124 GLU A O 1
ATOM 933 N N . LEU A 1 125 ? -20.399 -0.713 30.371 1.00 89.38 125 LEU A N 1
ATOM 934 C CA . LEU A 1 125 ? -19.366 -1.695 30.034 1.00 89.38 125 LEU A CA 1
ATOM 935 C C . LEU A 1 125 ? -19.656 -2.384 28.697 1.00 89.38 125 LEU A C 1
ATOM 937 O O . LEU A 1 125 ? -18.790 -2.393 27.829 1.00 89.38 125 LEU A O 1
ATOM 941 N N . ALA A 1 126 ? -20.888 -2.852 28.480 1.00 91.38 126 ALA A N 1
ATOM 942 C CA . ALA A 1 126 ? -21.282 -3.476 27.218 1.00 91.38 126 ALA A CA 1
ATOM 943 C C . ALA A 1 126 ? -21.138 -2.520 26.018 1.00 91.38 126 ALA A C 1
ATOM 945 O O . ALA A 1 126 ? -20.758 -2.934 24.922 1.00 91.38 126 ALA A O 1
ATOM 946 N N . ARG A 1 127 ? -21.409 -1.220 26.208 1.00 89.62 127 ARG A N 1
ATOM 947 C CA . ARG A 1 127 ? -21.174 -0.198 25.175 1.00 89.62 127 ARG A CA 1
ATOM 948 C C . ARG A 1 127 ? -19.687 -0.019 24.887 1.00 89.62 127 ARG A C 1
ATOM 950 O O . ARG A 1 127 ? -19.317 0.030 23.716 1.00 89.62 127 ARG A O 1
ATOM 957 N N . TYR A 1 128 ? -18.848 0.065 25.918 1.00 87.50 128 TYR A N 1
ATOM 958 C CA . TYR A 1 128 ? -17.400 0.168 25.737 1.00 87.50 128 TYR A CA 1
ATOM 959 C C . TYR A 1 128 ? -16.835 -1.064 25.029 1.00 87.50 128 TYR A C 1
ATOM 961 O O . TYR A 1 128 ? -16.104 -0.911 24.055 1.00 87.50 128 TYR A O 1
ATOM 969 N N . GLU A 1 129 ? -17.224 -2.270 25.443 1.00 89.06 129 GLU A N 1
ATOM 970 C CA . GLU A 1 129 ? -16.819 -3.526 24.800 1.00 89.06 129 GLU A CA 1
ATOM 971 C C . GLU A 1 129 ? -17.192 -3.555 23.313 1.00 89.06 129 GLU A C 1
ATOM 973 O O . GLU A 1 129 ? -16.358 -3.894 22.475 1.00 89.06 129 GLU A O 1
ATOM 978 N N . ALA A 1 130 ? -18.410 -3.130 22.959 1.00 90.62 130 ALA A N 1
ATOM 979 C CA . ALA A 1 130 ? -18.840 -3.059 21.564 1.00 90.62 130 ALA A CA 1
ATOM 980 C C . ALA A 1 130 ? -18.001 -2.068 20.735 1.00 90.62 130 ALA A C 1
ATOM 982 O O . ALA A 1 130 ? -17.640 -2.367 19.594 1.00 90.62 130 ALA A O 1
ATOM 983 N N . VAL A 1 131 ? -17.663 -0.905 21.303 1.00 87.44 131 VAL A N 1
ATOM 984 C CA . VAL A 1 131 ? -16.802 0.092 20.646 1.00 87.44 131 VAL A CA 1
ATOM 985 C C . VAL A 1 131 ? -15.381 -0.443 20.472 1.00 87.44 131 VAL A C 1
ATOM 987 O O . VAL A 1 131 ? -14.824 -0.326 19.378 1.00 87.44 131 VAL A O 1
ATOM 990 N N . PHE A 1 132 ? -14.803 -1.071 21.500 1.00 89.19 132 PHE A N 1
ATOM 991 C CA . PHE A 1 132 ? -13.463 -1.654 21.421 1.00 89.19 132 PHE A CA 1
ATOM 992 C C . PHE A 1 132 ? -13.395 -2.782 20.392 1.00 89.19 132 PHE A C 1
ATOM 994 O O . PHE A 1 132 ? -12.513 -2.756 19.539 1.00 89.19 132 PHE A O 1
ATOM 1001 N N . ALA A 1 133 ? -14.366 -3.696 20.385 1.00 91.25 133 ALA A N 1
ATOM 1002 C CA . ALA A 1 133 ? -14.424 -4.785 19.411 1.00 91.25 133 ALA A CA 1
ATOM 1003 C C . ALA A 1 133 ? -14.573 -4.276 17.965 1.00 91.25 133 ALA A C 1
ATOM 1005 O O . ALA A 1 133 ? -14.021 -4.855 17.028 1.00 91.25 133 ALA A O 1
ATOM 1006 N N . HIS A 1 134 ? -15.322 -3.190 17.750 1.00 92.00 134 HIS A N 1
ATOM 1007 C CA . HIS A 1 134 ? -15.419 -2.571 16.427 1.00 92.00 134 HIS A CA 1
ATOM 1008 C C . HIS A 1 134 ? -14.099 -1.912 16.008 1.00 92.00 134 HIS A C 1
ATOM 1010 O O . HIS A 1 134 ? -13.641 -2.084 14.878 1.00 92.00 134 HIS A O 1
ATOM 1016 N N . THR A 1 135 ? -13.473 -1.197 16.938 1.00 91.56 135 THR A N 1
ATOM 1017 C CA . THR A 1 135 ? -12.213 -0.481 16.719 1.00 91.56 135 THR A CA 1
ATOM 1018 C C . THR A 1 135 ? -11.056 -1.438 16.440 1.00 91.56 135 THR A C 1
ATOM 1020 O O . THR A 1 135 ? -10.266 -1.192 15.531 1.00 91.56 135 THR A O 1
ATOM 1023 N N . GLU A 1 136 ? -10.999 -2.566 17.149 1.00 93.56 136 GLU A N 1
ATOM 1024 C CA . GLU A 1 136 ? -10.030 -3.642 16.926 1.00 93.56 136 GLU A CA 1
ATOM 1025 C C . GLU A 1 136 ? -10.090 -4.161 15.485 1.00 93.56 136 GLU A C 1
ATOM 1027 O O . GLU A 1 136 ? -9.060 -4.258 14.823 1.00 93.56 136 GLU A O 1
ATOM 1032 N N . LYS A 1 137 ? -11.294 -4.401 14.951 1.00 96.44 137 LYS A N 1
ATOM 1033 C CA . LYS A 1 137 ? -11.468 -4.859 13.562 1.00 96.44 137 LYS A CA 1
ATOM 1034 C C . LYS A 1 137 ? -11.000 -3.831 12.536 1.00 96.44 137 LYS A C 1
ATOM 1036 O O . LYS A 1 137 ? -10.422 -4.204 11.517 1.00 96.44 137 LYS A O 1
ATOM 1041 N N . ILE A 1 138 ? -11.252 -2.543 12.781 1.00 96.00 138 ILE A N 1
ATOM 1042 C CA . ILE A 1 138 ? -10.762 -1.470 11.903 1.00 96.00 138 ILE A CA 1
ATOM 1043 C C . ILE A 1 138 ? -9.236 -1.427 11.949 1.00 96.00 138 ILE A C 1
ATOM 1045 O O . ILE A 1 138 ? -8.601 -1.377 10.897 1.00 96.00 138 ILE A O 1
ATOM 1049 N N . LEU A 1 139 ? -8.646 -1.478 13.144 1.00 96.25 139 LEU A N 1
ATOM 1050 C CA . LEU A 1 139 ? -7.198 -1.487 13.313 1.00 96.25 139 LEU A CA 1
ATOM 1051 C C . LEU A 1 139 ? -6.562 -2.687 12.606 1.00 96.25 139 LEU A C 1
ATOM 1053 O O . LEU A 1 139 ? -5.620 -2.509 11.840 1.00 96.25 139 LEU A O 1
ATOM 1057 N N . GLU A 1 140 ? -7.102 -3.888 12.813 1.00 97.31 140 GLU A N 1
ATOM 1058 C CA . GLU A 1 140 ? -6.640 -5.116 12.162 1.00 97.31 140 GLU A CA 1
ATOM 1059 C C . GLU A 1 140 ? -6.696 -4.986 10.635 1.00 97.31 140 GLU A C 1
ATOM 1061 O O . GLU A 1 140 ? -5.745 -5.338 9.935 1.00 97.31 140 GLU A O 1
ATOM 1066 N N . TYR A 1 141 ? -7.789 -4.431 10.102 1.00 97.75 141 TYR A N 1
ATOM 1067 C CA . TYR A 1 141 ? -7.915 -4.167 8.673 1.00 97.75 141 TYR A CA 1
ATOM 1068 C C . TYR A 1 141 ? -6.849 -3.180 8.176 1.00 97.75 141 TYR A C 1
ATOM 1070 O O . TYR A 1 141 ? -6.193 -3.452 7.172 1.00 97.75 141 TYR A O 1
ATOM 1078 N N . ARG A 1 142 ? -6.618 -2.065 8.883 1.00 97.88 142 ARG A N 1
ATOM 1079 C CA . ARG A 1 142 ? -5.601 -1.066 8.504 1.00 97.88 142 ARG A CA 1
ATOM 1080 C C . ARG A 1 142 ? -4.180 -1.621 8.574 1.00 97.88 142 ARG A C 1
ATOM 1082 O O . ARG A 1 142 ? -3.389 -1.360 7.671 1.00 97.88 142 ARG A O 1
ATOM 1089 N N . LEU A 1 143 ? -3.874 -2.439 9.579 1.00 98.12 143 LEU A N 1
ATOM 1090 C CA . LEU A 1 143 ? -2.601 -3.158 9.662 1.00 98.12 143 LEU A CA 1
ATOM 1091 C C . LEU A 1 143 ? -2.414 -4.083 8.457 1.00 98.12 143 LEU A C 1
ATOM 1093 O O . LEU A 1 143 ? -1.385 -4.011 7.792 1.00 98.12 143 LEU A O 1
ATOM 1097 N N . LYS A 1 144 ? -3.440 -4.862 8.088 1.00 98.50 144 LYS A N 1
ATOM 1098 C CA . LYS A 1 144 ? -3.404 -5.701 6.879 1.00 98.50 144 LYS A CA 1
ATOM 1099 C C . LYS A 1 144 ? -3.174 -4.880 5.610 1.00 98.50 144 LYS A C 1
ATOM 1101 O O . LYS A 1 144 ? -2.346 -5.273 4.792 1.00 98.50 144 LYS A O 1
ATOM 1106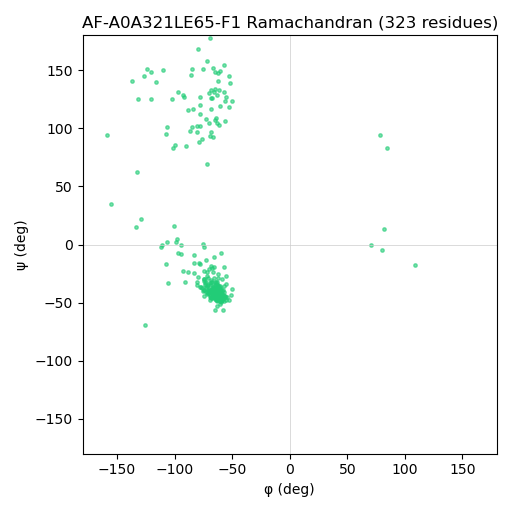 N N . GLN A 1 145 ? -3.859 -3.743 5.442 1.00 98.31 145 GLN A N 1
ATOM 1107 C CA . GLN A 1 145 ? -3.628 -2.850 4.298 1.00 98.31 145 GLN A CA 1
ATOM 1108 C C . GLN A 1 145 ? -2.170 -2.382 4.224 1.00 98.31 145 GLN A C 1
ATOM 1110 O O . GLN A 1 145 ? -1.581 -2.383 3.142 1.00 98.31 145 GLN A O 1
ATOM 1115 N N . MET A 1 146 ? -1.586 -2.002 5.362 1.00 98.38 146 MET A N 1
ATOM 1116 C CA . MET A 1 146 ? -0.193 -1.570 5.436 1.00 98.38 146 MET A CA 1
ATOM 1117 C C . MET A 1 146 ? 0.768 -2.710 5.085 1.00 98.38 146 MET A C 1
ATOM 1119 O O . MET A 1 146 ? 1.570 -2.578 4.161 1.00 98.38 146 MET A O 1
ATOM 1123 N N . GLU A 1 147 ? 0.674 -3.829 5.803 1.00 98.50 147 GLU A N 1
ATOM 1124 C CA . GLU A 1 147 ? 1.648 -4.924 5.761 1.00 98.50 147 GLU A CA 1
ATOM 1125 C C . GLU A 1 147 ? 1.598 -5.721 4.458 1.00 98.50 147 GLU A C 1
ATOM 1127 O O . GLU A 1 147 ? 2.639 -6.061 3.895 1.00 98.50 147 GLU A O 1
ATOM 1132 N N . LEU A 1 148 ? 0.394 -6.028 3.973 1.00 98.56 148 LEU A N 1
ATOM 1133 C CA . LEU A 1 148 ? 0.210 -6.950 2.853 1.00 98.56 148 LEU A CA 1
ATOM 1134 C C . LEU A 1 148 ? 0.153 -6.238 1.501 1.00 98.56 148 LEU A C 1
ATOM 1136 O O . LEU A 1 148 ? 0.425 -6.866 0.479 1.00 98.56 148 LEU A O 1
ATOM 1140 N N . PHE A 1 149 ? -0.185 -4.944 1.481 1.00 98.62 149 PHE A N 1
ATOM 1141 C CA . PHE A 1 149 ? -0.428 -4.217 0.237 1.00 98.62 149 PHE A CA 1
ATOM 1142 C C . PHE A 1 149 ? 0.421 -2.947 0.096 1.00 98.62 149 PHE A C 1
ATOM 1144 O O . PHE A 1 149 ? 1.329 -2.914 -0.735 1.00 98.62 149 PHE A O 1
ATOM 1151 N N . TYR A 1 150 ? 0.173 -1.902 0.891 1.00 98.56 150 TYR A N 1
ATOM 1152 C CA . TYR A 1 150 ? 0.764 -0.583 0.635 1.00 98.56 150 TYR A CA 1
ATOM 1153 C C . TYR A 1 150 ? 2.275 -0.527 0.858 1.00 98.56 150 TYR A C 1
ATOM 1155 O O . TYR A 1 150 ? 2.987 -0.038 -0.019 1.00 98.56 150 TYR A O 1
ATOM 1163 N N . ALA A 1 151 ? 2.790 -1.036 1.981 1.00 98.50 151 ALA A N 1
ATOM 1164 C CA . ALA A 1 151 ? 4.228 -1.034 2.247 1.00 98.50 151 ALA A CA 1
ATOM 1165 C C . ALA A 1 151 ? 5.034 -1.821 1.194 1.00 98.50 151 ALA A C 1
ATOM 1167 O O . ALA A 1 151 ? 5.981 -1.250 0.637 1.00 98.50 151 ALA A O 1
ATOM 1168 N N . PRO A 1 152 ? 4.687 -3.083 0.852 1.00 98.69 152 PRO A N 1
ATOM 1169 C CA . PRO A 1 152 ? 5.443 -3.818 -0.155 1.00 98.69 152 PRO A CA 1
ATOM 1170 C C . PRO A 1 152 ? 5.304 -3.200 -1.553 1.00 98.69 152 PRO A C 1
ATOM 1172 O O . PRO A 1 152 ? 6.311 -3.077 -2.251 1.00 98.69 152 PRO A O 1
ATOM 1175 N N . MET A 1 153 ? 4.114 -2.728 -1.952 1.00 98.50 153 MET A N 1
ATOM 1176 C CA . MET A 1 153 ? 3.938 -2.032 -3.235 1.00 98.50 153 MET A CA 1
ATOM 1177 C C . MET A 1 153 ? 4.787 -0.761 -3.312 1.00 98.50 153 MET A C 1
ATOM 1179 O O . MET A 1 153 ? 5.483 -0.539 -4.303 1.00 98.50 153 MET A O 1
ATOM 1183 N N . PHE A 1 154 ? 4.780 0.055 -2.258 1.00 98.38 154 PHE A N 1
ATOM 1184 C CA . PHE A 1 154 ? 5.564 1.283 -2.195 1.00 98.38 154 PHE A CA 1
ATOM 1185 C C . PHE A 1 154 ? 7.071 1.005 -2.290 1.00 98.38 154 PHE A C 1
ATOM 1187 O O . PHE A 1 154 ? 7.770 1.634 -3.090 1.00 98.38 154 PHE A O 1
ATOM 1194 N N . ALA A 1 155 ? 7.570 0.021 -1.536 1.00 98.62 155 ALA A N 1
ATOM 1195 C CA . ALA A 1 155 ? 8.975 -0.377 -1.569 1.00 98.62 155 ALA A CA 1
ATOM 1196 C C . ALA A 1 155 ? 9.403 -0.876 -2.962 1.00 98.62 155 ALA A C 1
ATOM 1198 O O . ALA A 1 155 ? 10.427 -0.430 -3.492 1.00 98.62 155 ALA A O 1
ATOM 1199 N N . LEU A 1 156 ? 8.601 -1.747 -3.584 1.00 98.56 156 LEU A N 1
ATOM 1200 C CA . LEU A 1 156 ? 8.862 -2.282 -4.923 1.00 98.56 156 LEU A CA 1
ATOM 1201 C C . LEU A 1 156 ? 8.848 -1.183 -5.992 1.00 98.56 156 LEU A C 1
ATOM 1203 O O . LEU A 1 156 ? 9.729 -1.153 -6.852 1.00 98.56 156 LEU A O 1
ATOM 1207 N N . LEU A 1 157 ? 7.922 -0.225 -5.910 1.00 97.50 157 LEU A N 1
ATOM 1208 C CA . LEU A 1 157 ? 7.875 0.917 -6.824 1.00 97.50 157 LEU A CA 1
ATOM 1209 C C . LEU A 1 157 ? 9.112 1.812 -6.704 1.00 97.50 157 LEU A C 1
ATOM 1211 O O . LEU A 1 157 ? 9.699 2.188 -7.724 1.00 97.50 157 LEU A O 1
ATOM 1215 N N . LYS A 1 158 ? 9.564 2.119 -5.480 1.00 97.81 158 LYS A N 1
ATOM 1216 C CA . LYS A 1 158 ? 10.806 2.886 -5.273 1.00 97.81 158 LYS A CA 1
ATOM 1217 C C . LYS A 1 158 ? 12.025 2.118 -5.793 1.00 97.81 158 LYS A C 1
ATOM 1219 O O . LYS A 1 158 ? 12.879 2.722 -6.444 1.00 97.81 158 LYS A O 1
ATOM 1224 N N . GLN A 1 159 ? 12.088 0.802 -5.574 1.00 98.19 159 GLN A N 1
ATOM 1225 C CA . GLN A 1 159 ? 13.161 -0.045 -6.099 1.00 98.19 159 GLN A CA 1
ATOM 1226 C C . GLN A 1 159 ? 13.170 -0.068 -7.635 1.00 98.19 159 GLN A C 1
ATOM 1228 O O . GLN A 1 159 ? 14.219 0.146 -8.244 1.00 98.19 159 GLN A O 1
ATOM 1233 N N . SER A 1 160 ? 12.008 -0.281 -8.258 1.00 96.81 160 SER A N 1
ATOM 1234 C CA . SER A 1 160 ? 11.837 -0.286 -9.714 1.00 96.81 160 SER A CA 1
ATOM 1235 C C . SER A 1 160 ? 12.261 1.048 -10.327 1.00 96.81 160 SER A C 1
ATOM 1237 O O . SER A 1 160 ? 13.076 1.074 -11.249 1.00 96.81 160 SER A O 1
ATOM 1239 N N . LYS A 1 161 ? 11.817 2.172 -9.745 1.00 95.06 161 LYS A N 1
ATOM 1240 C CA . LYS A 1 161 ? 12.226 3.513 -10.179 1.00 95.06 161 LYS A CA 1
ATOM 1241 C C . LYS A 1 161 ? 13.742 3.704 -10.100 1.00 95.06 161 LYS A C 1
ATOM 1243 O O . LYS A 1 161 ? 14.342 4.180 -11.058 1.00 95.06 161 LYS A O 1
ATOM 1248 N N . ALA A 1 162 ? 14.372 3.328 -8.987 1.00 96.88 162 ALA A N 1
ATOM 1249 C CA . ALA A 1 162 ? 15.816 3.485 -8.819 1.00 96.88 162 ALA A CA 1
ATOM 1250 C C . ALA A 1 162 ? 16.617 2.650 -9.835 1.00 96.88 162 ALA A C 1
ATOM 1252 O O . ALA A 1 162 ? 17.649 3.101 -10.331 1.00 96.88 162 ALA A O 1
ATOM 1253 N N . LEU A 1 163 ? 16.147 1.443 -10.166 1.00 96.69 163 LEU A N 1
ATOM 1254 C CA . LEU A 1 163 ? 16.747 0.615 -11.216 1.00 96.69 163 LEU A CA 1
ATOM 1255 C C . LEU A 1 163 ? 16.539 1.220 -12.604 1.00 96.69 163 LEU A C 1
ATO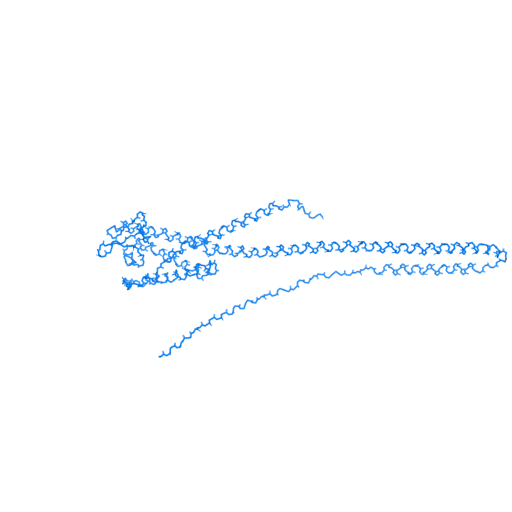M 1257 O O . LEU A 1 163 ? 17.478 1.239 -13.395 1.00 96.69 163 LEU A O 1
ATOM 1261 N N . TYR A 1 164 ? 15.350 1.754 -12.879 1.00 94.69 164 TYR A N 1
ATOM 1262 C CA . TYR A 1 164 ? 15.044 2.429 -14.137 1.00 94.69 164 TYR A CA 1
ATOM 1263 C C . TYR A 1 164 ? 15.922 3.668 -14.348 1.00 94.69 164 TYR A C 1
ATOM 1265 O O . TYR A 1 164 ? 16.487 3.851 -15.423 1.00 94.69 164 TYR A O 1
ATOM 1273 N N . ASP A 1 165 ? 16.115 4.481 -13.307 1.00 94.75 165 ASP A N 1
ATOM 1274 C CA . ASP A 1 165 ? 17.001 5.648 -13.354 1.00 94.75 165 ASP A CA 1
ATOM 1275 C C . ASP A 1 165 ? 18.459 5.235 -13.625 1.00 94.75 165 ASP A C 1
ATOM 1277 O O . ASP A 1 165 ? 19.124 5.828 -14.476 1.00 94.75 165 ASP A O 1
ATOM 1281 N N . LYS A 1 166 ? 18.946 4.173 -12.962 1.00 96.00 166 LYS A N 1
ATOM 1282 C CA . LYS A 1 166 ? 20.283 3.606 -13.215 1.00 96.00 166 LYS A CA 1
ATOM 1283 C C . LYS A 1 166 ? 20.426 3.066 -14.634 1.00 96.00 166 LYS A C 1
ATOM 1285 O O . LYS A 1 166 ? 21.464 3.266 -15.253 1.00 96.00 166 LYS A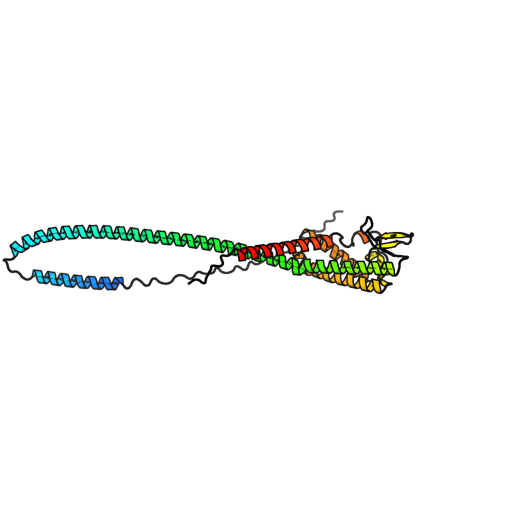 O 1
ATOM 1290 N N . MET A 1 167 ? 19.393 2.403 -15.148 1.00 95.69 167 MET A N 1
ATOM 1291 C CA . MET A 1 167 ? 19.368 1.890 -16.514 1.00 95.69 167 MET A CA 1
ATOM 1292 C C . MET A 1 167 ? 19.448 3.036 -17.524 1.00 95.69 167 MET A C 1
ATOM 1294 O O . MET A 1 167 ? 20.281 2.984 -18.421 1.00 95.69 167 MET A O 1
ATOM 1298 N N . ASN A 1 168 ? 18.655 4.097 -17.347 1.00 94.88 168 ASN A N 1
ATOM 1299 C CA . ASN A 1 168 ? 18.697 5.265 -18.229 1.00 94.88 168 ASN A CA 1
ATOM 1300 C C . ASN A 1 168 ? 20.074 5.933 -18.219 1.00 94.88 168 ASN A C 1
ATOM 1302 O O . ASN A 1 168 ? 20.600 6.258 -19.280 1.00 94.88 168 ASN A O 1
ATOM 1306 N N . TYR A 1 169 ? 20.671 6.097 -17.036 1.00 95.44 169 TYR A N 1
ATOM 1307 C CA . TYR A 1 169 ? 22.026 6.628 -16.907 1.00 95.44 169 TYR A CA 1
ATOM 1308 C C . TYR A 1 169 ? 23.053 5.751 -17.636 1.00 95.44 169 TYR A C 1
ATOM 1310 O O . TYR A 1 169 ? 23.849 6.263 -18.419 1.00 95.44 169 TYR A O 1
ATOM 1318 N N . GLN A 1 170 ? 23.005 4.431 -17.426 1.00 94.94 170 GLN A N 1
ATOM 1319 C CA . GLN A 1 170 ? 23.918 3.482 -18.063 1.00 94.94 170 GLN A CA 1
ATOM 1320 C C . GLN A 1 170 ? 23.802 3.520 -19.591 1.00 94.94 170 GLN A C 1
ATOM 1322 O O . GLN A 1 170 ? 24.817 3.593 -20.273 1.00 94.94 170 GLN A O 1
ATOM 1327 N N . ILE A 1 171 ? 22.577 3.514 -20.125 1.00 95.25 171 ILE A N 1
ATOM 1328 C CA . ILE A 1 171 ? 22.324 3.551 -21.571 1.00 95.25 171 ILE A CA 1
ATOM 1329 C C . ILE A 1 171 ? 22.811 4.875 -22.180 1.00 95.25 171 ILE A C 1
ATOM 1331 O O . ILE A 1 171 ? 23.478 4.861 -23.209 1.00 95.25 171 ILE A O 1
ATOM 1335 N N . ALA A 1 172 ? 22.509 6.016 -21.549 1.00 95.69 172 ALA A N 1
ATOM 1336 C CA . ALA A 1 172 ? 22.953 7.326 -22.035 1.00 95.69 172 ALA A CA 1
ATOM 1337 C C . ALA A 1 172 ? 24.481 7.469 -22.014 1.00 95.69 172 ALA A C 1
ATOM 1339 O O . ALA A 1 172 ? 25.049 8.149 -22.863 1.00 95.69 172 ALA A O 1
ATOM 1340 N N . HIS A 1 173 ? 25.143 6.830 -21.048 1.00 95.44 173 HIS A N 1
ATOM 1341 C CA . HIS A 1 173 ? 26.596 6.812 -20.956 1.00 95.44 173 HIS A CA 1
ATOM 1342 C C . HIS A 1 173 ? 27.245 5.893 -22.000 1.00 95.44 173 HIS A C 1
ATOM 1344 O O . HIS A 1 173 ? 28.238 6.280 -22.610 1.00 95.44 173 HIS A O 1
ATOM 1350 N N . ASP A 1 174 ? 26.700 4.690 -22.201 1.00 94.75 174 ASP A N 1
ATOM 1351 C CA . ASP A 1 174 ? 27.264 3.702 -23.127 1.00 94.75 174 ASP A CA 1
ATOM 1352 C C . ASP A 1 174 ? 27.019 4.077 -24.605 1.00 94.75 174 ASP A C 1
ATOM 1354 O O . ASP A 1 174 ? 27.853 3.783 -25.458 1.00 94.75 174 ASP A O 1
ATOM 1358 N N . GLU A 1 175 ? 25.890 4.725 -24.919 1.00 95.12 175 GLU A N 1
ATOM 1359 C CA . GLU A 1 175 ? 25.454 5.042 -26.289 1.00 95.12 175 GLU A CA 1
ATOM 1360 C C . GLU A 1 175 ? 24.991 6.518 -26.436 1.00 95.12 175 GLU A C 1
ATOM 1362 O O . GLU A 1 175 ? 23.828 6.780 -26.776 1.00 95.12 175 GLU A O 1
ATOM 1367 N N . PRO A 1 176 ? 25.876 7.513 -26.220 1.00 95.94 176 PRO A N 1
ATOM 1368 C CA . PRO A 1 176 ? 25.503 8.935 -26.171 1.00 95.94 176 PRO A CA 1
ATOM 1369 C C . PRO A 1 176 ? 25.012 9.510 -27.512 1.00 95.94 176 PRO A C 1
ATOM 1371 O O . PRO A 1 176 ? 24.261 10.483 -27.540 1.00 95.94 176 PRO A O 1
ATOM 1374 N N . ASP A 1 177 ? 25.392 8.904 -28.640 1.00 95.81 177 ASP A N 1
ATOM 1375 C CA . ASP A 1 177 ? 24.938 9.336 -29.971 1.00 95.81 177 ASP A CA 1
ATOM 1376 C C . ASP A 1 177 ? 23.460 9.010 -30.228 1.00 95.81 177 ASP A C 1
ATOM 1378 O O . ASP A 1 177 ? 22.802 9.642 -31.065 1.00 95.81 177 ASP A O 1
ATOM 1382 N N . ARG A 1 178 ? 22.938 8.012 -29.507 1.00 94.81 178 ARG A N 1
ATOM 1383 C CA . ARG A 1 178 ? 21.573 7.502 -29.643 1.00 94.81 178 ARG A CA 1
ATOM 1384 C C . ARG A 1 178 ? 20.677 7.935 -28.495 1.00 94.81 178 ARG A C 1
ATOM 1386 O O . ARG A 1 178 ? 19.483 8.143 -28.713 1.00 94.81 178 ARG A O 1
ATOM 1393 N N . TYR A 1 179 ? 21.225 8.067 -27.294 1.00 96.75 179 TYR A N 1
ATOM 1394 C CA . TYR A 1 179 ? 20.458 8.383 -26.102 1.00 96.75 179 TYR A CA 1
ATOM 1395 C C . TYR A 1 179 ? 21.016 9.593 -25.375 1.00 96.75 179 TYR A C 1
ATOM 1397 O O . TYR A 1 179 ? 22.223 9.783 -25.282 1.00 96.75 179 TYR A O 1
ATOM 1405 N N . ARG A 1 180 ? 20.118 10.383 -24.790 1.00 96.81 180 ARG A N 1
ATOM 1406 C CA . ARG A 1 180 ? 20.497 11.493 -23.918 1.00 96.81 180 ARG A CA 1
ATOM 1407 C C . ARG A 1 180 ? 19.607 11.534 -22.691 1.00 96.81 180 ARG A C 1
ATOM 1409 O O . ARG A 1 180 ? 18.394 11.335 -22.783 1.00 96.81 180 ARG A O 1
ATOM 1416 N N . LEU A 1 181 ? 20.222 11.836 -21.558 1.00 96.75 181 LEU A N 1
ATOM 1417 C CA . LEU A 1 181 ? 19.530 12.094 -20.308 1.00 96.75 181 LEU A CA 1
ATOM 1418 C C . LEU A 1 181 ? 19.491 13.606 -20.083 1.00 96.75 181 LEU A C 1
ATOM 1420 O O . LEU A 1 181 ? 20.527 14.262 -20.112 1.00 96.75 181 LEU A O 1
ATOM 1424 N N . LEU A 1 182 ? 18.295 14.147 -19.893 1.00 95.38 182 LEU A N 1
ATOM 1425 C CA . LEU A 1 182 ? 18.068 15.538 -19.538 1.00 95.38 182 LEU A CA 1
ATOM 1426 C C . LEU A 1 182 ? 18.147 15.720 -18.019 1.00 95.38 182 LEU A C 1
ATOM 1428 O O . LEU A 1 182 ? 17.717 14.849 -17.247 1.00 95.38 182 LEU A O 1
ATOM 1432 N N . ASP A 1 183 ? 18.646 16.880 -17.598 1.00 93.12 183 ASP A N 1
ATOM 1433 C CA . ASP A 1 183 ? 18.676 17.263 -16.186 1.00 93.12 183 ASP A CA 1
ATOM 1434 C C . ASP A 1 183 ? 17.250 17.323 -15.625 1.00 93.12 183 ASP A C 1
ATOM 1436 O O . ASP A 1 183 ? 16.943 16.650 -14.633 1.00 93.12 183 ASP A O 1
ATOM 1440 N N . GLU A 1 184 ? 16.355 18.002 -16.347 1.00 93.31 184 GLU A N 1
ATOM 1441 C CA . GLU A 1 184 ? 14.928 18.124 -16.043 1.00 93.31 184 GLU A CA 1
ATOM 1442 C C . GLU A 1 184 ? 14.054 17.343 -17.044 1.00 93.31 184 GLU A C 1
ATOM 1444 O O . GLU A 1 184 ? 14.451 17.152 -18.197 1.00 93.31 184 GLU A O 1
ATOM 1449 N N . PRO A 1 185 ? 12.873 16.842 -16.628 1.00 92.19 185 PRO A N 1
ATOM 1450 C CA . PRO A 1 185 ? 11.923 16.221 -17.549 1.00 92.19 185 PRO A CA 1
ATOM 1451 C C . PRO A 1 185 ? 11.426 17.208 -18.615 1.00 92.19 185 PRO A C 1
ATOM 1453 O O . PRO A 1 185 ? 11.246 18.386 -18.327 1.00 92.19 185 PRO A O 1
ATOM 1456 N N . ASP A 1 186 ? 11.146 16.712 -19.820 1.00 91.50 186 ASP A N 1
ATOM 1457 C CA . ASP A 1 186 ? 10.470 17.493 -20.862 1.00 91.50 186 ASP A CA 1
ATOM 1458 C C . ASP A 1 186 ? 8.991 17.787 -20.525 1.00 91.50 186 ASP A C 1
ATOM 1460 O O . ASP A 1 186 ? 8.448 17.296 -19.532 1.00 91.50 186 ASP A O 1
ATOM 1464 N N . ASP A 1 187 ? 8.303 18.530 -21.401 1.00 90.12 187 ASP A N 1
ATOM 1465 C CA . ASP A 1 187 ? 6.871 18.862 -21.272 1.00 90.12 187 ASP A CA 1
ATOM 1466 C C . ASP A 1 187 ? 5.958 17.624 -21.163 1.00 90.12 187 ASP A C 1
ATOM 1468 O O . ASP A 1 187 ? 4.812 17.707 -20.720 1.00 90.12 187 ASP A O 1
ATOM 1472 N N . GLN A 1 188 ? 6.448 16.453 -21.579 1.00 84.56 188 GLN A N 1
ATOM 1473 C CA . GLN A 1 188 ? 5.745 15.175 -21.509 1.00 84.56 188 GLN A CA 1
ATOM 1474 C C . GLN A 1 188 ? 6.174 14.321 -20.303 1.00 84.56 188 GLN A C 1
ATOM 1476 O O . GLN A 1 188 ? 5.660 13.205 -20.131 1.00 84.56 188 GLN A O 1
ATOM 1481 N N . GLY A 1 189 ? 7.076 14.823 -19.458 1.00 86.25 189 GLY A N 1
ATOM 1482 C CA . GLY A 1 189 ? 7.596 14.175 -18.258 1.00 86.25 189 GLY A CA 1
ATOM 1483 C C . GLY A 1 189 ? 8.719 13.161 -18.503 1.00 86.25 189 GLY A C 1
ATOM 1484 O O . GLY A 1 189 ? 9.028 12.377 -17.602 1.00 86.25 189 GLY A O 1
ATOM 1485 N N . TYR A 1 190 ? 9.330 13.127 -19.689 1.00 87.88 190 TYR A N 1
ATOM 1486 C CA . TYR A 1 190 ? 10.454 12.241 -19.996 1.00 87.88 190 TYR A CA 1
ATOM 1487 C C . TYR A 1 190 ? 11.791 12.923 -19.718 1.00 87.88 190 TYR A C 1
ATOM 1489 O O . TYR A 1 190 ? 12.083 13.989 -20.246 1.00 87.88 190 TYR A O 1
ATOM 1497 N N . ARG A 1 191 ? 12.645 12.260 -18.932 1.00 92.69 191 ARG A N 1
ATOM 1498 C CA . ARG A 1 191 ? 14.049 12.672 -18.745 1.00 92.69 191 ARG A CA 1
ATOM 1499 C C . ARG A 1 191 ? 14.993 12.027 -19.747 1.00 92.69 191 ARG A C 1
ATOM 1501 O O . ARG A 1 191 ? 16.006 12.604 -20.103 1.00 92.69 191 ARG A O 1
ATOM 1508 N N . MET A 1 192 ? 14.691 10.808 -20.173 1.00 95.25 192 MET A N 1
ATOM 1509 C CA . MET A 1 192 ? 15.510 10.073 -21.128 1.00 95.25 192 MET A CA 1
ATOM 1510 C C . MET A 1 192 ? 14.910 10.247 -22.518 1.00 95.25 192 MET A C 1
ATOM 1512 O O . MET A 1 192 ? 13.705 10.055 -22.688 1.00 95.25 192 MET A O 1
ATOM 1516 N N . HIS A 1 193 ? 15.736 10.589 -23.503 1.00 95.44 193 HIS A N 1
ATOM 1517 C CA . HIS A 1 193 ? 15.349 10.695 -24.908 1.00 95.44 193 HIS A CA 1
ATOM 1518 C C . HIS A 1 193 ? 16.166 9.739 -25.771 1.00 95.44 193 HIS A C 1
ATOM 1520 O O . HIS A 1 193 ? 17.338 9.485 -25.500 1.00 95.44 193 HIS A O 1
ATOM 1526 N N . VAL A 1 194 ? 15.542 9.250 -26.837 1.00 95.06 194 VAL A N 1
ATOM 1527 C CA . VAL A 1 194 ? 16.172 8.456 -27.893 1.00 95.06 194 VAL A CA 1
ATOM 1528 C C . VAL A 1 194 ? 16.103 9.219 -29.213 1.00 95.06 194 VAL A C 1
ATOM 1530 O O . VAL A 1 194 ? 15.096 9.867 -29.512 1.00 95.06 194 VAL A O 1
ATOM 1533 N N . LYS A 1 195 ? 17.180 9.166 -29.993 1.00 95.00 195 LYS A N 1
ATOM 1534 C CA . LYS A 1 195 ? 17.249 9.740 -31.334 1.00 95.00 195 LYS A CA 1
ATOM 1535 C C . LYS A 1 195 ? 16.531 8.814 -32.317 1.00 95.00 195 LYS A C 1
ATOM 1537 O O . LYS A 1 195 ? 16.882 7.643 -32.431 1.00 95.00 195 LYS A O 1
ATOM 1542 N N . ALA A 1 196 ? 15.503 9.326 -32.980 1.00 90.69 196 ALA A N 1
ATOM 1543 C CA . ALA A 1 196 ? 14.774 8.625 -34.029 1.00 90.69 196 ALA A CA 1
ATOM 1544 C C . ALA A 1 196 ? 15.534 8.675 -35.366 1.00 90.69 196 ALA A C 1
ATOM 1546 O O . ALA A 1 196 ? 16.475 9.453 -35.528 1.00 90.69 196 ALA A O 1
ATOM 1547 N N . ASP A 1 197 ? 15.093 7.870 -36.335 1.00 88.50 197 ASP A N 1
ATOM 1548 C CA . ASP A 1 197 ? 15.729 7.757 -37.658 1.00 88.50 197 ASP A CA 1
ATOM 1549 C C . ASP A 1 197 ? 15.711 9.078 -38.447 1.00 88.50 197 ASP A C 1
ATOM 1551 O O . ASP A 1 197 ? 16.616 9.360 -39.228 1.00 88.50 197 ASP A O 1
ATOM 1555 N N . ASP A 1 198 ? 14.708 9.926 -38.197 1.00 91.69 198 ASP A N 1
ATOM 1556 C CA . ASP A 1 198 ? 14.592 11.289 -38.738 1.00 91.69 198 ASP A CA 1
ATOM 1557 C C . ASP A 1 198 ? 15.541 12.302 -38.056 1.00 91.69 198 ASP A C 1
ATOM 1559 O O . ASP A 1 198 ? 15.537 13.489 -38.383 1.00 91.69 198 ASP A O 1
ATOM 1563 N N . GLY A 1 199 ? 16.351 11.850 -37.094 1.00 93.31 199 GLY A N 1
ATOM 1564 C CA . GLY A 1 199 ? 17.268 12.663 -36.302 1.00 93.31 199 GLY A CA 1
ATOM 1565 C C . GLY A 1 199 ? 16.614 13.416 -35.140 1.00 93.31 199 GLY A C 1
ATOM 1566 O O . GLY A 1 199 ? 17.336 14.042 -34.358 1.00 93.31 199 GLY A O 1
ATOM 1567 N N . SER A 1 200 ? 15.286 13.359 -34.991 1.00 94.75 200 SER A N 1
ATOM 1568 C CA . SER A 1 200 ? 14.567 14.006 -33.891 1.00 94.75 200 SER A CA 1
ATOM 1569 C C . SER A 1 200 ? 14.736 13.244 -32.576 1.00 94.75 200 SER A C 1
ATOM 1571 O O . SER A 1 200 ? 14.908 12.027 -32.547 1.00 94.75 200 SER A O 1
ATOM 1573 N N . TRP A 1 201 ? 14.670 13.963 -31.458 1.00 94.62 201 TRP A N 1
ATOM 1574 C CA . TRP A 1 201 ? 14.711 13.363 -30.126 1.00 94.62 201 TRP A CA 1
ATOM 1575 C C . TRP A 1 201 ? 13.296 13.097 -29.621 1.00 94.62 201 TRP A C 1
ATOM 1577 O O . TRP A 1 201 ? 12.457 13.997 -29.626 1.00 94.62 201 TRP A O 1
ATOM 1587 N N . LYS A 1 202 ? 13.035 11.869 -29.165 1.00 92.75 202 LYS A N 1
ATOM 1588 C CA . LYS A 1 202 ? 11.729 11.438 -28.645 1.00 92.75 202 LYS A CA 1
ATOM 1589 C C . LYS A 1 202 ? 11.866 10.887 -27.230 1.00 92.75 202 LYS A C 1
ATOM 1591 O O . LYS A 1 202 ? 12.897 10.316 -26.884 1.00 92.75 202 LYS A O 1
ATOM 1596 N N . GLY A 1 203 ? 10.805 11.020 -26.431 1.00 90.69 203 GLY A N 1
ATOM 1597 C CA . GLY A 1 203 ? 10.698 10.414 -25.101 1.00 90.69 203 GLY A CA 1
ATOM 1598 C C . GLY A 1 203 ? 11.040 8.925 -25.122 1.00 90.69 203 GLY A C 1
ATOM 1599 O O . GLY A 1 203 ? 10.420 8.162 -25.862 1.00 90.69 203 GLY A O 1
ATOM 1600 N N . PHE A 1 204 ? 12.014 8.507 -24.315 1.00 90.56 204 PHE A N 1
ATOM 1601 C CA . PHE A 1 204 ? 12.398 7.106 -24.189 1.00 90.56 204 PHE A CA 1
ATOM 1602 C C . PHE A 1 204 ? 11.289 6.313 -23.503 1.00 90.56 204 PHE A C 1
ATOM 1604 O O . PHE A 1 204 ? 10.757 6.703 -22.458 1.00 90.56 204 PHE A O 1
ATOM 1611 N N . ARG A 1 205 ? 10.964 5.163 -24.089 1.00 85.56 205 ARG A N 1
ATOM 1612 C CA . ARG A 1 205 ? 9.967 4.227 -23.578 1.00 85.56 205 ARG A CA 1
ATOM 1613 C C . ARG A 1 205 ? 10.579 2.840 -23.606 1.00 85.56 205 ARG A C 1
ATOM 1615 O O . ARG A 1 205 ? 11.026 2.390 -24.657 1.00 85.56 205 ARG A O 1
ATOM 1622 N N . LEU A 1 206 ? 10.579 2.170 -22.455 1.00 85.06 206 LEU A N 1
ATOM 1623 C CA . LEU A 1 206 ? 11.190 0.849 -22.309 1.00 85.06 206 LEU A CA 1
ATOM 1624 C C . LEU A 1 206 ? 10.630 -0.148 -23.330 1.00 85.06 206 LEU A C 1
ATOM 1626 O O . LEU A 1 206 ? 11.407 -0.788 -24.024 1.00 85.06 206 LEU A O 1
ATOM 1630 N N . LEU A 1 207 ? 9.300 -0.215 -23.465 1.00 81.19 207 LEU A N 1
ATOM 1631 C CA . LEU A 1 207 ? 8.616 -1.091 -24.425 1.00 81.19 207 LEU A CA 1
ATOM 1632 C C . LEU A 1 207 ? 9.142 -0.920 -25.857 1.00 81.19 207 LEU A C 1
ATOM 1634 O O . LEU A 1 207 ? 9.483 -1.905 -26.503 1.00 81.19 207 LEU A O 1
ATOM 1638 N N . ASP A 1 208 ? 9.276 0.325 -26.315 1.00 82.44 208 ASP A N 1
ATOM 1639 C CA . ASP A 1 208 ? 9.677 0.640 -27.691 1.00 82.44 208 ASP A CA 1
ATOM 1640 C C . ASP A 1 208 ? 11.174 0.392 -27.934 1.00 82.44 208 ASP A C 1
ATOM 1642 O O . ASP A 1 208 ? 11.606 0.225 -29.071 1.00 82.44 208 ASP A O 1
ATOM 1646 N N . GLN A 1 209 ? 11.982 0.394 -26.870 1.00 86.25 209 GLN A N 1
ATOM 1647 C CA . GLN A 1 209 ? 13.437 0.244 -26.941 1.00 86.25 209 GLN A CA 1
ATOM 1648 C C . GLN A 1 209 ? 13.929 -1.128 -26.465 1.00 86.25 209 GLN A C 1
ATOM 1650 O O . GLN A 1 209 ? 15.134 -1.374 -26.487 1.00 86.25 209 GLN A O 1
ATOM 1655 N N . LEU A 1 210 ? 13.034 -2.051 -26.090 1.00 83.62 210 LEU A N 1
ATOM 1656 C CA . LEU A 1 210 ? 13.399 -3.401 -25.648 1.00 83.62 210 LEU A CA 1
ATOM 1657 C C . LEU A 1 210 ? 14.338 -4.134 -26.626 1.00 83.62 210 LEU A C 1
ATOM 1659 O O . LEU A 1 210 ? 15.324 -4.703 -26.151 1.00 83.62 210 LEU A O 1
ATOM 1663 N N . PRO A 1 211 ? 14.127 -4.098 -27.961 1.00 83.44 211 PRO A N 1
ATOM 1664 C CA . PRO A 1 211 ? 15.053 -4.731 -28.903 1.00 83.44 211 PRO A CA 1
ATOM 1665 C C . PRO A 1 211 ? 16.476 -4.168 -28.820 1.00 83.44 211 PRO A C 1
ATOM 1667 O O . PRO A 1 211 ? 17.440 -4.921 -28.896 1.00 83.44 211 PRO A O 1
ATOM 1670 N N . ALA A 1 212 ? 16.619 -2.858 -28.617 1.00 84.50 212 ALA A N 1
ATOM 1671 C CA . ALA A 1 212 ? 17.921 -2.214 -28.479 1.00 84.50 212 ALA A CA 1
ATOM 1672 C C . ALA A 1 212 ? 18.572 -2.499 -27.124 1.00 84.50 212 ALA A C 1
ATOM 1674 O O . ALA A 1 212 ? 19.769 -2.756 -27.052 1.00 84.50 212 ALA A O 1
ATOM 1675 N N . ILE A 1 213 ? 17.771 -2.520 -26.059 1.00 88.38 213 ILE A N 1
ATOM 1676 C CA . ILE A 1 213 ? 18.225 -2.847 -24.705 1.00 88.38 213 ILE A CA 1
ATOM 1677 C C . ILE A 1 213 ? 18.755 -4.279 -24.636 1.00 88.38 213 ILE A C 1
ATOM 1679 O O . ILE A 1 213 ? 19.744 -4.512 -23.952 1.00 88.38 213 ILE A O 1
ATOM 1683 N N . ARG A 1 214 ? 18.171 -5.226 -25.386 1.00 88.50 214 ARG A N 1
ATOM 1684 C CA . ARG A 1 214 ? 18.687 -6.605 -25.482 1.00 88.50 214 ARG A CA 1
ATOM 1685 C C . ARG A 1 214 ? 20.127 -6.678 -25.997 1.00 88.50 214 ARG A C 1
ATOM 1687 O O . ARG A 1 214 ? 20.854 -7.584 -25.605 1.00 88.50 214 ARG A O 1
ATOM 1694 N N . SER A 1 215 ? 20.545 -5.731 -26.835 1.00 88.44 215 SER A N 1
ATOM 1695 C CA . SER A 1 215 ? 21.917 -5.663 -27.350 1.00 88.44 215 SER A CA 1
ATOM 1696 C C . SER A 1 215 ? 22.913 -5.077 -26.341 1.00 88.44 215 SER A C 1
ATOM 1698 O O . SER A 1 215 ? 24.117 -5.262 -26.503 1.00 88.44 215 SER A O 1
ATOM 1700 N N . ASN A 1 216 ? 22.439 -4.410 -25.281 1.00 91.19 216 ASN A N 1
ATOM 1701 C CA . ASN A 1 216 ? 23.265 -3.884 -24.194 1.00 91.19 216 ASN A CA 1
ATOM 1702 C C . ASN A 1 216 ? 23.078 -4.743 -22.931 1.00 91.19 216 ASN A C 1
ATOM 1704 O O . ASN A 1 216 ? 22.118 -4.581 -22.179 1.00 91.19 216 ASN A O 1
ATOM 1708 N N . LEU A 1 217 ? 24.033 -5.640 -22.657 1.00 92.62 217 LEU A N 1
ATOM 1709 C CA . LEU A 1 217 ? 23.931 -6.619 -21.563 1.00 92.62 217 LEU A CA 1
ATOM 1710 C C . LEU A 1 217 ? 23.717 -5.980 -20.175 1.00 92.62 217 LEU A C 1
ATOM 1712 O O . LEU A 1 217 ? 22.983 -6.526 -19.345 1.00 92.62 217 LEU A O 1
ATOM 1716 N N . LYS A 1 218 ? 24.324 -4.813 -19.912 1.00 94.19 218 LYS A N 1
ATOM 1717 C CA . LYS A 1 218 ? 24.163 -4.100 -18.633 1.00 94.19 218 LYS A CA 1
ATOM 1718 C C . LYS A 1 218 ? 22.742 -3.556 -18.490 1.00 94.19 218 LYS A C 1
ATOM 1720 O O . LYS A 1 218 ? 22.119 -3.724 -17.443 1.00 94.19 218 LYS A O 1
ATOM 1725 N N . ALA A 1 219 ? 22.227 -2.929 -19.547 1.00 92.75 219 ALA A N 1
ATOM 1726 C CA . ALA A 1 219 ? 20.865 -2.414 -19.584 1.00 92.75 219 ALA A CA 1
ATOM 1727 C C . ALA A 1 219 ? 19.831 -3.545 -19.500 1.00 92.75 219 ALA A C 1
ATOM 1729 O O . ALA A 1 219 ? 18.867 -3.432 -18.745 1.00 92.75 219 ALA A O 1
ATOM 1730 N N . LEU A 1 220 ? 20.069 -4.656 -20.204 1.00 92.75 220 LEU A N 1
ATOM 1731 C CA . LEU A 1 220 ? 19.222 -5.845 -20.163 1.00 92.75 220 LEU A CA 1
ATOM 1732 C C . LEU A 1 220 ? 19.112 -6.412 -18.744 1.00 92.75 220 LEU A C 1
ATOM 1734 O O . LEU A 1 220 ? 18.003 -6.637 -18.274 1.00 92.75 220 LEU A O 1
ATOM 1738 N N . THR A 1 221 ? 20.233 -6.548 -18.030 1.00 95.94 221 THR A N 1
ATOM 1739 C CA . THR A 1 221 ? 20.246 -7.044 -16.640 1.00 95.94 221 THR A CA 1
ATOM 1740 C C . THR A 1 221 ? 19.366 -6.182 -15.721 1.00 95.94 221 THR A C 1
ATOM 1742 O O . THR A 1 221 ? 18.630 -6.689 -14.872 1.00 95.94 221 THR A O 1
ATOM 1745 N N . LEU A 1 222 ? 19.413 -4.856 -15.889 1.00 95.94 222 LEU A N 1
ATOM 1746 C CA . LEU A 1 222 ? 18.578 -3.932 -15.118 1.00 95.94 222 LEU A CA 1
ATOM 1747 C C . LEU A 1 222 ? 17.102 -4.023 -15.525 1.00 95.94 222 LEU A C 1
ATOM 1749 O O . LEU A 1 222 ? 16.235 -4.041 -14.651 1.00 95.94 222 LEU A O 1
ATOM 1753 N N . ALA A 1 223 ? 16.814 -4.127 -16.825 1.00 93.44 223 ALA A N 1
ATOM 1754 C CA . ALA A 1 223 ? 15.460 -4.304 -17.342 1.00 93.44 223 ALA A CA 1
ATOM 1755 C C . ALA A 1 223 ? 14.824 -5.610 -16.837 1.00 93.44 223 ALA A C 1
ATOM 1757 O O . ALA A 1 223 ? 13.694 -5.592 -16.355 1.00 93.44 223 ALA A O 1
ATOM 1758 N N . GLU A 1 224 ? 15.554 -6.724 -16.857 1.00 94.75 224 GLU A N 1
ATOM 1759 C CA . GLU A 1 224 ? 15.103 -8.008 -16.307 1.00 94.75 224 GLU A CA 1
ATOM 1760 C C . GLU A 1 224 ? 14.762 -7.896 -14.822 1.00 94.75 224 GLU A C 1
ATOM 1762 O O . GLU A 1 224 ? 13.720 -8.384 -14.378 1.00 94.75 224 GLU A O 1
ATOM 1767 N N . ARG A 1 225 ? 15.584 -7.183 -14.042 1.00 97.38 225 ARG A N 1
ATOM 1768 C CA . ARG A 1 225 ? 15.286 -6.962 -12.625 1.00 97.38 225 ARG A CA 1
ATOM 1769 C C . ARG A 1 225 ? 14.029 -6.113 -12.417 1.00 97.38 225 ARG A C 1
ATOM 1771 O O . ARG A 1 225 ? 13.263 -6.391 -11.495 1.00 97.38 225 ARG A O 1
ATOM 1778 N N . ILE A 1 226 ? 13.790 -5.111 -13.263 1.00 95.56 226 ILE A N 1
ATOM 1779 C CA . ILE A 1 226 ? 12.551 -4.315 -13.251 1.00 95.56 226 ILE A CA 1
ATOM 1780 C C . ILE A 1 226 ? 11.336 -5.206 -13.554 1.00 95.56 226 ILE A C 1
ATOM 1782 O O . ILE A 1 226 ? 10.315 -5.095 -12.875 1.00 95.56 226 ILE A O 1
ATOM 1786 N N . LEU A 1 227 ? 11.445 -6.131 -14.513 1.00 94.62 227 LEU A N 1
ATOM 1787 C CA . LEU A 1 227 ? 10.371 -7.076 -14.841 1.00 94.62 227 LEU A CA 1
ATOM 1788 C C . LEU A 1 227 ? 10.074 -8.057 -13.706 1.00 94.62 227 LEU A C 1
ATOM 1790 O O . LEU A 1 227 ? 8.906 -8.336 -13.442 1.00 94.62 227 LEU A O 1
ATOM 1794 N N . GLN A 1 228 ? 11.102 -8.542 -13.007 1.00 97.62 228 GLN A N 1
ATOM 1795 C CA . GLN A 1 228 ? 10.925 -9.377 -11.814 1.00 97.62 228 GLN A CA 1
ATOM 1796 C C . GLN A 1 228 ? 10.185 -8.623 -10.704 1.00 97.62 228 GLN A C 1
ATOM 1798 O O . GLN A 1 228 ? 9.297 -9.176 -10.063 1.00 97.62 228 GLN A O 1
ATOM 1803 N N . ILE A 1 229 ? 10.508 -7.344 -10.486 1.00 98.06 229 ILE A N 1
ATOM 1804 C CA . ILE A 1 229 ? 9.766 -6.506 -9.535 1.00 98.06 229 ILE A CA 1
ATOM 1805 C C . ILE A 1 229 ? 8.307 -6.355 -9.978 1.00 98.06 229 ILE A C 1
ATOM 1807 O O . ILE A 1 229 ? 7.401 -6.458 -9.151 1.00 98.06 229 ILE A O 1
ATOM 1811 N N . GLY A 1 230 ? 8.062 -6.166 -11.278 1.00 97.25 230 GLY A N 1
ATOM 1812 C CA . GLY A 1 230 ? 6.698 -6.092 -11.797 1.00 97.25 230 GLY A CA 1
ATOM 1813 C C . GLY A 1 230 ? 5.894 -7.384 -11.620 1.00 97.25 230 GLY A C 1
ATOM 1814 O O . GLY A 1 230 ? 4.694 -7.340 -11.343 1.00 97.25 230 GLY A O 1
ATOM 1815 N N . GLU A 1 231 ? 6.561 -8.538 -11.678 1.00 98.06 231 GLU A N 1
ATOM 1816 C CA . GLU A 1 231 ? 5.965 -9.837 -11.352 1.00 98.06 231 GLU A CA 1
ATOM 1817 C C . GLU A 1 231 ? 5.535 -9.902 -9.882 1.00 98.06 231 GLU A C 1
ATOM 1819 O O . GLU A 1 231 ? 4.410 -10.287 -9.565 1.00 98.06 231 GLU A O 1
ATOM 1824 N N . GLN A 1 232 ? 6.414 -9.463 -8.976 1.00 98.62 232 GLN A N 1
ATOM 1825 C CA . GLN A 1 232 ? 6.134 -9.421 -7.540 1.00 98.62 232 GLN A CA 1
ATOM 1826 C C . GLN A 1 232 ? 4.951 -8.500 -7.223 1.00 98.62 232 GLN A C 1
ATOM 1828 O O . GLN A 1 232 ? 4.076 -8.870 -6.441 1.00 98.62 232 GLN A O 1
ATOM 1833 N N . MET A 1 233 ? 4.883 -7.331 -7.865 1.00 98.56 233 MET A N 1
ATOM 1834 C CA . MET A 1 233 ? 3.745 -6.421 -7.735 1.00 98.56 233 MET A CA 1
ATOM 1835 C C . MET A 1 233 ? 2.450 -7.047 -8.260 1.00 98.56 233 MET A C 1
ATOM 1837 O O . MET A 1 233 ? 1.423 -6.980 -7.594 1.00 98.56 233 MET A O 1
ATOM 1841 N N . THR A 1 234 ? 2.498 -7.710 -9.418 1.00 98.44 234 THR A N 1
ATOM 1842 C CA . THR A 1 234 ? 1.348 -8.429 -9.990 1.00 98.44 234 THR A CA 1
ATOM 1843 C C . THR A 1 234 ? 0.815 -9.494 -9.031 1.00 98.44 234 THR A C 1
ATOM 1845 O O . THR A 1 234 ? -0.400 -9.632 -8.872 1.00 98.44 234 THR A O 1
ATOM 1848 N N . LYS A 1 235 ? 1.710 -10.204 -8.332 1.00 98.56 235 LYS A N 1
ATOM 1849 C CA . LYS A 1 235 ? 1.333 -11.166 -7.293 1.00 98.56 235 LYS A CA 1
ATOM 1850 C C . LYS A 1 235 ? 0.630 -10.488 -6.111 1.00 98.56 235 LYS A C 1
ATOM 1852 O O . LYS A 1 235 ? -0.430 -10.950 -5.708 1.00 98.56 235 LYS A O 1
ATOM 1857 N N . ILE A 1 236 ? 1.172 -9.383 -5.591 1.00 98.62 236 ILE A N 1
ATOM 1858 C CA . ILE A 1 236 ? 0.544 -8.626 -4.490 1.00 98.62 236 ILE A CA 1
ATOM 1859 C C . ILE A 1 236 ? -0.848 -8.131 -4.889 1.00 98.62 236 ILE A C 1
ATOM 1861 O O . ILE A 1 236 ? -1.792 -8.282 -4.122 1.00 98.62 236 ILE A O 1
ATOM 1865 N N . ILE A 1 237 ? -0.992 -7.580 -6.096 1.00 98.44 237 ILE A N 1
ATOM 1866 C CA . ILE A 1 237 ? -2.286 -7.123 -6.612 1.00 98.44 237 ILE A CA 1
ATOM 1867 C C . ILE A 1 237 ? -3.271 -8.295 -6.689 1.00 98.44 237 ILE A C 1
ATOM 1869 O O . ILE A 1 237 ? -4.396 -8.175 -6.219 1.00 98.44 237 ILE A O 1
ATOM 1873 N N . SER A 1 238 ? -2.849 -9.436 -7.231 1.00 97.94 238 SER A N 1
ATOM 1874 C CA . SER A 1 238 ? -3.725 -10.605 -7.386 1.00 97.94 238 SER A CA 1
ATOM 1875 C C . SER A 1 238 ? -4.187 -11.177 -6.042 1.00 97.94 238 SER A C 1
ATOM 1877 O O . SER A 1 238 ? -5.353 -11.538 -5.902 1.00 97.94 238 SER A O 1
ATOM 1879 N N . ASP A 1 239 ? -3.294 -11.224 -5.051 1.00 98.44 239 ASP A N 1
ATOM 1880 C CA . ASP A 1 239 ? -3.582 -11.800 -3.735 1.00 98.44 239 ASP A CA 1
ATOM 1881 C C . ASP A 1 239 ? -4.344 -10.824 -2.818 1.00 98.44 239 ASP A C 1
ATOM 1883 O O . ASP A 1 239 ? -5.148 -11.248 -1.985 1.00 98.44 239 ASP A O 1
ATOM 1887 N N . TYR A 1 240 ? -4.095 -9.514 -2.953 1.00 98.44 240 TYR A N 1
ATOM 1888 C CA . TYR A 1 240 ? -4.465 -8.513 -1.947 1.00 98.44 240 TYR A CA 1
ATOM 1889 C C . TYR A 1 240 ? -5.142 -7.248 -2.500 1.00 98.44 240 TYR A C 1
ATOM 1891 O O . TYR A 1 240 ? -5.275 -6.273 -1.762 1.00 98.44 240 TYR A O 1
ATOM 1899 N N . ALA A 1 241 ? -5.636 -7.226 -3.745 1.00 97.06 241 ALA A N 1
ATOM 1900 C CA . ALA A 1 241 ? -6.350 -6.058 -4.293 1.00 97.06 241 ALA A CA 1
ATOM 1901 C C . ALA A 1 241 ? -7.553 -5.604 -3.441 1.00 97.06 241 ALA A C 1
ATOM 1903 O O . ALA A 1 241 ? -7.873 -4.421 -3.430 1.00 97.06 241 ALA A O 1
ATOM 1904 N N . GLY A 1 242 ? -8.186 -6.500 -2.672 1.00 97.50 242 GLY A N 1
ATOM 1905 C CA . GLY A 1 242 ? -9.265 -6.137 -1.737 1.00 97.50 242 GLY A CA 1
ATOM 1906 C C . GLY A 1 242 ? -8.825 -5.254 -0.557 1.00 97.50 242 GLY A C 1
ATOM 1907 O O . GLY A 1 242 ? -9.666 -4.739 0.179 1.00 97.50 242 GLY A O 1
ATOM 1908 N N . LEU A 1 243 ? -7.515 -5.081 -0.362 1.00 98.00 243 LEU A N 1
ATOM 1909 C CA . LEU A 1 243 ? -6.932 -4.171 0.622 1.00 98.00 243 LEU A CA 1
ATOM 1910 C C . LEU A 1 243 ? -6.590 -2.795 0.024 1.00 98.00 243 LEU A C 1
ATOM 1912 O O . LEU A 1 243 ? -6.249 -1.884 0.776 1.00 98.00 243 LEU A O 1
ATOM 1916 N N . ALA A 1 244 ? -6.685 -2.620 -1.296 1.00 97.56 244 ALA A N 1
ATOM 1917 C CA . ALA A 1 244 ? -6.479 -1.334 -1.954 1.00 97.56 244 ALA A CA 1
ATOM 1918 C C . ALA A 1 244 ? -7.642 -0.364 -1.683 1.00 97.56 244 ALA A C 1
ATOM 1920 O O . ALA A 1 244 ? -8.763 -0.776 -1.374 1.00 97.56 244 ALA A O 1
ATOM 1921 N N . SER A 1 245 ? -7.391 0.940 -1.819 1.00 95.62 245 SER A N 1
ATOM 1922 C CA . SER A 1 245 ? -8.463 1.935 -1.861 1.00 95.62 245 SER A CA 1
ATOM 1923 C C . SER A 1 245 ? -9.307 1.757 -3.127 1.00 95.62 245 SER A C 1
ATOM 1925 O O . SER A 1 245 ? -8.830 1.276 -4.156 1.00 95.62 245 SER A O 1
ATOM 1927 N N . ALA A 1 246 ? -10.580 2.149 -3.062 1.00 94.06 246 ALA A N 1
ATOM 1928 C CA . ALA A 1 246 ? -11.510 1.958 -4.174 1.00 94.06 246 ALA A CA 1
ATOM 1929 C C . ALA A 1 246 ? -11.072 2.693 -5.456 1.00 94.06 246 ALA A C 1
ATOM 1931 O O . ALA A 1 246 ? -11.230 2.159 -6.548 1.00 94.06 246 ALA A O 1
ATOM 1932 N N . ASP A 1 247 ? -10.478 3.882 -5.326 1.00 93.00 247 ASP A N 1
ATOM 1933 C CA . ASP A 1 247 ? -9.984 4.697 -6.445 1.00 93.00 247 ASP A CA 1
ATOM 1934 C C . ASP A 1 247 ? -8.703 4.146 -7.095 1.00 93.00 247 ASP A C 1
ATOM 1936 O O . ASP A 1 247 ? -8.323 4.574 -8.184 1.00 93.00 247 ASP A O 1
ATOM 1940 N N . LEU A 1 248 ? -8.033 3.193 -6.444 1.00 95.81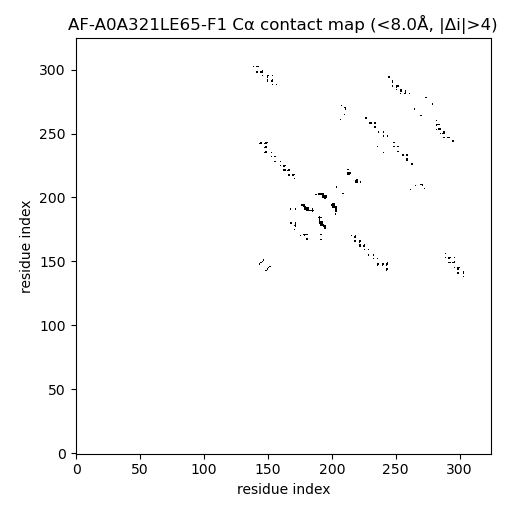 248 LEU A N 1
ATOM 1941 C CA . LEU A 1 248 ? -6.817 2.566 -6.946 1.00 95.81 248 LEU A CA 1
ATOM 1942 C C . LEU A 1 248 ? -7.115 1.344 -7.829 1.00 95.81 248 LEU A C 1
ATOM 1944 O O . LEU A 1 248 ? -6.292 1.005 -8.675 1.00 95.81 248 LEU A O 1
ATOM 1948 N N . VAL A 1 249 ? -8.278 0.701 -7.676 1.00 95.44 249 VAL A N 1
ATOM 1949 C CA . VAL A 1 249 ? -8.608 -0.582 -8.329 1.00 95.44 249 VAL A CA 1
ATOM 1950 C C . VAL A 1 249 ? -8.478 -0.519 -9.854 1.00 95.44 249 VAL A C 1
ATOM 1952 O O . VAL A 1 249 ? -7.855 -1.404 -10.443 1.00 95.44 249 VAL A O 1
ATOM 1955 N N . ASP A 1 250 ? -8.982 0.541 -10.489 1.00 93.56 250 ASP A N 1
ATOM 1956 C CA . ASP A 1 250 ? -8.900 0.705 -11.947 1.00 93.56 250 ASP A CA 1
ATOM 1957 C C . ASP A 1 250 ? -7.439 0.811 -12.422 1.00 93.56 250 ASP A C 1
ATOM 1959 O O . ASP A 1 250 ? -7.031 0.135 -13.370 1.00 93.56 250 ASP A O 1
ATOM 1963 N N . LEU A 1 251 ? -6.604 1.566 -11.695 1.00 95.56 251 LEU A N 1
ATOM 1964 C CA . LEU A 1 251 ? -5.171 1.699 -11.985 1.00 95.56 251 LEU A CA 1
ATOM 1965 C C . LEU A 1 251 ? -4.413 0.376 -11.800 1.00 95.56 251 LEU A C 1
ATOM 1967 O O . LEU A 1 251 ? -3.438 0.124 -12.511 1.00 95.56 251 LEU A O 1
ATOM 1971 N N . LEU A 1 252 ? -4.838 -0.480 -10.863 1.00 96.81 252 LEU A N 1
ATOM 1972 C CA . LEU A 1 252 ? -4.265 -1.822 -10.717 1.00 96.81 252 LEU A CA 1
ATOM 1973 C C . LEU A 1 252 ? -4.598 -2.689 -11.934 1.00 96.81 252 LEU A C 1
ATOM 1975 O O . LEU A 1 252 ? -3.721 -3.394 -12.428 1.00 96.81 252 LEU A O 1
ATOM 1979 N N . GLY A 1 253 ? -5.825 -2.603 -12.452 1.00 94.94 253 GLY A N 1
ATOM 1980 C CA . GLY A 1 253 ? -6.220 -3.275 -13.691 1.00 94.94 253 GLY A CA 1
ATOM 1981 C C . GLY A 1 253 ? -5.369 -2.840 -14.888 1.00 94.94 253 GLY A C 1
ATOM 1982 O O . GLY A 1 253 ? -4.833 -3.685 -15.609 1.00 94.94 253 GLY A O 1
ATOM 1983 N N . GLU A 1 254 ? -5.168 -1.529 -15.055 1.00 92.88 254 GLU A N 1
ATOM 1984 C CA . GLU A 1 254 ? -4.280 -0.972 -16.086 1.00 92.88 254 GLU A CA 1
ATOM 1985 C C . GLU A 1 254 ? -2.835 -1.461 -15.927 1.00 92.88 254 GLU A C 1
ATOM 1987 O O . GLU A 1 254 ? -2.184 -1.836 -16.906 1.00 92.88 254 GLU A O 1
ATOM 1992 N N . TYR A 1 255 ? -2.332 -1.513 -14.691 1.00 95.25 255 TYR A N 1
ATOM 1993 C CA . TYR A 1 255 ? -0.995 -2.020 -14.402 1.00 95.25 255 TYR A CA 1
ATOM 1994 C C . TYR A 1 255 ? -0.836 -3.499 -14.774 1.00 95.25 255 TYR A C 1
ATOM 1996 O O . TYR A 1 255 ? 0.160 -3.867 -15.397 1.00 95.25 255 TYR A O 1
ATOM 2004 N N . LEU A 1 256 ? -1.812 -4.344 -14.425 1.00 95.50 256 LEU A N 1
ATOM 2005 C CA . LEU A 1 256 ? -1.800 -5.768 -14.767 1.00 95.50 256 LEU A CA 1
ATOM 2006 C C . LEU A 1 256 ? -1.786 -5.976 -16.286 1.00 95.50 256 LEU A C 1
ATOM 2008 O O . LEU A 1 256 ? -1.005 -6.787 -16.789 1.00 95.50 256 LEU A O 1
ATOM 2012 N N . ALA A 1 257 ? -2.595 -5.210 -17.023 1.00 90.88 257 ALA A N 1
ATOM 2013 C CA . ALA A 1 257 ? -2.601 -5.238 -18.482 1.00 90.88 257 ALA A CA 1
ATOM 2014 C C . ALA A 1 257 ? -1.246 -4.796 -19.062 1.00 90.88 257 ALA A C 1
ATOM 2016 O O . ALA A 1 257 ? -0.679 -5.486 -19.914 1.00 90.88 257 ALA A O 1
ATOM 2017 N N . HIS A 1 258 ? -0.684 -3.693 -18.554 1.00 89.38 258 HIS A N 1
ATOM 2018 C CA . HIS A 1 258 ? 0.641 -3.211 -18.943 1.00 89.38 258 HIS A CA 1
ATOM 2019 C C . HIS A 1 258 ? 1.729 -4.269 -18.710 1.00 89.38 258 HIS A C 1
ATOM 2021 O O . HIS A 1 258 ? 2.521 -4.555 -19.612 1.00 89.38 258 HIS A O 1
ATOM 2027 N N . TYR A 1 259 ? 1.760 -4.879 -17.522 1.00 92.62 259 TYR A N 1
ATOM 2028 C CA . TYR A 1 259 ? 2.747 -5.898 -17.184 1.00 92.62 259 TYR A CA 1
ATOM 2029 C C . TYR A 1 259 ? 2.605 -7.149 -18.060 1.00 92.62 259 TYR A C 1
ATOM 2031 O O . TYR A 1 259 ? 3.611 -7.672 -18.538 1.00 92.62 259 TYR A O 1
ATOM 2039 N N . ALA A 1 260 ? 1.379 -7.608 -18.329 1.00 90.31 260 ALA A N 1
ATOM 2040 C CA . ALA A 1 260 ? 1.134 -8.760 -19.195 1.00 90.31 260 ALA A CA 1
ATOM 2041 C C . ALA A 1 260 ? 1.665 -8.539 -20.623 1.00 90.31 260 ALA A C 1
ATOM 2043 O O . ALA A 1 260 ? 2.314 -9.429 -21.185 1.00 90.31 260 ALA A O 1
ATOM 2044 N N . ILE A 1 261 ? 1.460 -7.340 -21.182 1.00 85.31 261 ILE A N 1
ATOM 2045 C CA . ILE A 1 261 ? 2.001 -6.945 -22.491 1.00 85.31 261 ILE A CA 1
ATOM 2046 C C . ILE A 1 261 ? 3.532 -6.946 -22.444 1.00 85.31 261 ILE A C 1
ATOM 2048 O O . ILE A 1 261 ? 4.185 -7.614 -23.245 1.00 85.31 261 ILE A O 1
ATOM 2052 N N . LEU A 1 262 ? 4.111 -6.249 -21.465 1.00 85.88 262 LEU A N 1
ATOM 2053 C CA . LEU A 1 262 ? 5.558 -6.110 -21.318 1.00 85.88 262 LEU A CA 1
ATOM 2054 C C . LEU A 1 262 ? 6.261 -7.467 -21.114 1.00 85.88 262 LEU A C 1
ATOM 2056 O O . LEU A 1 262 ? 7.285 -7.735 -21.743 1.00 85.88 262 LEU A O 1
ATOM 2060 N N . SER A 1 263 ? 5.694 -8.342 -20.281 1.00 89.56 263 SER A N 1
ATOM 2061 C CA . SER A 1 263 ? 6.199 -9.697 -20.024 1.00 89.56 263 SER A CA 1
ATOM 2062 C C . SER A 1 263 ? 6.143 -10.565 -21.282 1.00 89.56 263 SER A C 1
ATOM 2064 O O . SER A 1 263 ? 7.107 -11.267 -21.589 1.00 89.56 263 SER A O 1
ATOM 2066 N N . THR A 1 264 ? 5.052 -10.481 -22.052 1.00 86.94 264 THR A N 1
ATOM 2067 C CA . THR A 1 264 ? 4.905 -11.208 -23.323 1.00 86.94 264 THR A CA 1
ATOM 2068 C C . THR A 1 264 ? 5.961 -10.779 -24.338 1.00 86.94 264 THR A C 1
ATOM 2070 O O . THR A 1 264 ? 6.646 -11.638 -24.884 1.00 86.94 264 THR A O 1
ATOM 2073 N N . ILE A 1 265 ? 6.160 -9.471 -24.526 1.00 82.94 265 ILE A N 1
ATOM 2074 C CA . ILE A 1 265 ? 7.173 -8.917 -25.442 1.00 82.94 265 ILE A CA 1
ATOM 2075 C C . ILE A 1 265 ? 8.580 -9.345 -25.031 1.00 82.94 265 ILE A C 1
ATOM 2077 O O . ILE A 1 265 ? 9.412 -9.726 -25.861 1.00 82.94 265 ILE A O 1
ATOM 2081 N N . HIS A 1 266 ? 8.864 -9.284 -23.729 1.00 86.31 266 HIS A N 1
ATOM 2082 C CA . HIS A 1 266 ? 10.155 -9.696 -23.206 1.00 86.31 266 HIS A CA 1
ATOM 2083 C C . HIS A 1 266 ? 10.423 -11.186 -23.474 1.00 86.31 266 HIS A C 1
ATOM 2085 O O . HIS A 1 266 ? 11.523 -11.523 -23.914 1.00 86.31 266 HIS A O 1
ATOM 2091 N N . LYS A 1 267 ? 9.421 -12.054 -23.283 1.00 87.44 267 LYS A N 1
ATOM 2092 C CA . LYS A 1 267 ? 9.531 -13.509 -23.479 1.00 87.44 267 LYS A CA 1
ATOM 2093 C C . LYS A 1 267 ? 9.528 -13.947 -24.943 1.00 87.44 267 LYS A C 1
ATOM 2095 O O . LYS A 1 267 ? 10.240 -14.888 -25.274 1.00 87.44 267 LYS A O 1
ATOM 2100 N N . SER A 1 268 ? 8.742 -13.304 -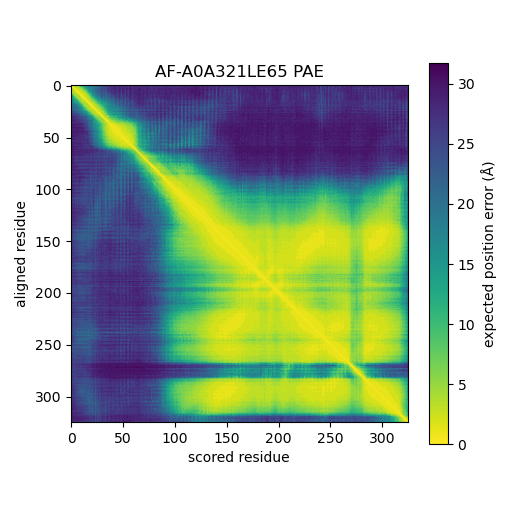25.808 1.00 83.00 268 SER A N 1
ATOM 2101 C CA . SER A 1 268 ? 8.590 -13.721 -27.211 1.00 83.00 268 SER A CA 1
ATOM 2102 C C . SER A 1 268 ? 9.869 -13.536 -28.024 1.00 83.00 268 SER A C 1
ATOM 2104 O O . SER A 1 268 ? 10.028 -14.145 -29.077 1.00 83.00 268 SER A O 1
ATOM 2106 N N . GLY A 1 269 ? 10.790 -12.691 -27.554 1.00 74.12 269 GLY A N 1
ATOM 2107 C CA . GLY A 1 269 ? 11.982 -12.357 -28.323 1.00 74.12 269 GLY A CA 1
ATOM 2108 C C . GLY A 1 269 ? 11.678 -11.490 -29.547 1.00 74.12 269 GLY A C 1
ATOM 2109 O O . GLY A 1 269 ? 12.615 -11.105 -30.242 1.00 74.12 269 GLY A O 1
ATOM 2110 N N . GLU A 1 270 ? 10.410 -11.139 -29.797 1.00 69.00 270 GLU A N 1
ATOM 2111 C CA . GLU A 1 270 ? 10.017 -10.356 -30.964 1.00 69.00 270 GLU A CA 1
ATOM 2112 C C . GLU A 1 270 ? 10.694 -8.985 -30.923 1.00 69.00 270 GLU A C 1
ATOM 2114 O O . GLU A 1 270 ? 10.783 -8.323 -29.883 1.00 69.00 270 GLU A O 1
ATOM 2119 N N . THR A 1 271 ? 11.254 -8.609 -32.069 1.00 54.81 271 THR A N 1
ATOM 2120 C CA . THR A 1 271 ? 11.983 -7.355 -32.290 1.00 54.81 271 THR A CA 1
ATOM 2121 C C . THR A 1 271 ? 11.232 -6.413 -33.223 1.00 54.81 271 THR A C 1
ATOM 2123 O O . THR A 1 271 ? 11.705 -5.307 -33.482 1.00 54.81 271 THR A O 1
ATOM 2126 N N . VAL A 1 272 ? 10.075 -6.848 -33.737 1.00 58.12 272 VAL A N 1
ATOM 2127 C CA . VAL A 1 272 ? 9.281 -6.076 -34.689 1.00 58.12 272 VAL A CA 1
ATOM 2128 C C . VAL A 1 272 ? 8.513 -4.994 -33.924 1.00 58.12 272 VAL A C 1
ATOM 2130 O O . VAL A 1 272 ? 7.828 -5.315 -32.951 1.00 58.12 272 VAL A O 1
ATOM 2133 N N . PRO A 1 273 ? 8.621 -3.716 -34.327 1.00 55.59 273 PRO A N 1
ATOM 2134 C CA . PRO A 1 273 ? 7.834 -2.643 -33.736 1.00 55.59 273 PRO A CA 1
ATOM 2135 C C . PRO A 1 273 ? 6.339 -2.946 -33.871 1.00 55.59 273 PRO A C 1
ATOM 2137 O O . PRO A 1 273 ? 5.874 -3.268 -34.963 1.00 55.59 273 PRO A O 1
ATOM 2140 N N . TYR A 1 274 ? 5.584 -2.826 -32.779 1.00 62.56 274 TYR A N 1
ATOM 2141 C CA . TYR A 1 274 ? 4.123 -2.891 -32.840 1.00 62.56 274 TYR A CA 1
ATOM 2142 C C . TYR A 1 274 ? 3.566 -1.771 -33.722 1.00 62.56 274 TYR A C 1
ATOM 2144 O O . TYR A 1 274 ? 4.128 -0.672 -33.769 1.00 62.56 274 TYR A O 1
ATOM 2152 N N . ASP A 1 275 ? 2.431 -2.039 -34.372 1.00 60.47 275 ASP A N 1
ATOM 2153 C CA . ASP A 1 275 ? 1.776 -1.072 -35.250 1.00 60.47 275 ASP A CA 1
ATOM 2154 C C . ASP A 1 275 ? 1.545 0.286 -34.552 1.00 60.47 275 ASP A C 1
ATOM 2156 O O . ASP A 1 275 ? 1.245 0.348 -33.348 1.00 60.47 275 ASP A O 1
ATOM 2160 N N . PRO A 1 276 ? 1.639 1.409 -35.289 1.00 50.22 276 PRO A N 1
ATOM 2161 C CA . PRO A 1 276 ? 1.382 2.733 -34.741 1.00 50.22 276 PRO A CA 1
ATOM 2162 C C . PRO A 1 276 ? 0.016 2.805 -34.039 1.00 50.22 276 PRO A C 1
ATOM 2164 O O . PRO A 1 276 ? -1.033 2.641 -34.653 1.00 50.22 276 PRO A O 1
ATOM 2167 N N . GLY A 1 277 ? 0.021 3.082 -32.733 1.00 55.47 277 GLY A N 1
ATOM 2168 C CA . GLY A 1 277 ? -1.183 3.238 -31.912 1.00 55.47 277 GLY A CA 1
ATOM 2169 C C . GLY A 1 277 ? -1.440 2.098 -30.926 1.00 55.47 277 GLY A C 1
ATOM 2170 O O . GLY A 1 277 ? -2.131 2.338 -29.938 1.00 55.47 277 GLY A O 1
ATOM 2171 N N . TRP A 1 278 ? -0.819 0.924 -31.101 1.00 56.31 278 TRP A N 1
ATOM 2172 C CA . TRP A 1 278 ? -0.876 -0.181 -30.121 1.00 56.31 278 TRP A CA 1
ATOM 2173 C C . TRP A 1 278 ? -0.411 0.264 -28.731 1.00 56.31 278 TRP A C 1
ATOM 2175 O O . TRP A 1 278 ? -0.949 -0.094 -27.687 1.00 56.31 278 TRP A O 1
ATOM 2185 N N . HIS A 1 279 ? 0.556 1.169 -28.755 1.00 53.44 279 HIS A N 1
ATOM 2186 C CA . HIS A 1 279 ? 1.155 1.785 -27.599 1.00 53.44 279 HIS A CA 1
ATOM 2187 C C . HIS A 1 279 ? 0.156 2.612 -26.761 1.00 53.44 279 HIS A C 1
ATOM 2189 O O . HIS A 1 279 ? 0.335 2.700 -25.555 1.00 53.44 279 HIS A O 1
ATOM 2195 N N . LYS A 1 280 ? -0.951 3.130 -27.325 1.00 56.59 280 LYS A N 1
ATOM 2196 C CA . LYS A 1 280 ? -1.948 3.941 -26.589 1.00 56.59 280 LYS A CA 1
ATOM 2197 C C . LYS A 1 280 ? -2.716 3.173 -25.501 1.00 56.59 280 LYS A C 1
ATOM 2199 O O . LYS A 1 280 ? -3.264 3.819 -24.617 1.00 56.59 280 LYS A O 1
ATOM 2204 N N . MET A 1 281 ? -2.747 1.839 -25.557 1.00 54.91 281 MET A N 1
ATOM 2205 C CA . MET A 1 281 ? -3.548 0.982 -24.663 1.00 54.91 281 MET A CA 1
ATOM 2206 C C . MET A 1 281 ? -2.707 0.159 -23.671 1.00 54.91 281 MET A C 1
ATOM 2208 O O . MET A 1 281 ? -3.264 -0.597 -22.884 1.00 54.91 281 MET A O 1
ATOM 2212 N N . GLY A 1 282 ? -1.375 0.277 -23.705 1.00 58.91 282 GLY A N 1
ATOM 2213 C CA . GLY A 1 282 ? -0.462 -0.601 -22.959 1.00 58.91 282 GLY A CA 1
ATOM 2214 C C . GLY A 1 282 ? 0.577 0.134 -22.121 1.00 58.91 282 GLY A C 1
ATOM 2215 O O . GLY A 1 282 ? 1.642 -0.423 -21.857 1.00 58.91 282 GLY A O 1
ATOM 2216 N N . TYR A 1 283 ? 0.334 1.393 -21.753 1.00 75.38 283 TYR A N 1
ATOM 2217 C CA . TYR A 1 283 ? 1.305 2.170 -20.987 1.00 75.38 283 TYR A CA 1
ATOM 2218 C C . TYR A 1 283 ? 1.214 1.931 -19.490 1.00 75.38 283 TYR A C 1
ATOM 2220 O O . TYR A 1 283 ? 0.152 1.663 -18.940 1.00 75.38 283 TYR A O 1
ATOM 2228 N N . TYR A 1 284 ? 2.364 2.098 -18.837 1.00 87.12 284 TYR A N 1
ATOM 2229 C CA . TYR A 1 284 ? 2.434 2.162 -17.391 1.00 87.12 284 TYR A CA 1
ATOM 2230 C C . TYR A 1 284 ? 1.493 3.271 -16.880 1.00 87.12 284 TYR A C 1
ATOM 2232 O O . TYR A 1 284 ? 1.627 4.419 -17.334 1.00 87.12 284 TYR A O 1
ATOM 2240 N N . PRO A 1 285 ? 0.578 2.968 -15.941 1.00 90.44 285 PRO A N 1
ATOM 2241 C CA . PRO A 1 285 ? -0.353 3.950 -15.399 1.00 90.44 285 PRO A CA 1
ATOM 2242 C C . PRO A 1 285 ? 0.408 4.983 -14.564 1.00 90.44 285 PRO A C 1
ATOM 2244 O O . PRO A 1 285 ? 0.714 4.769 -13.393 1.00 90.44 285 PRO A O 1
ATOM 2247 N N . ARG A 1 286 ? 0.737 6.133 -15.169 1.00 87.81 286 ARG A N 1
ATOM 2248 C CA . ARG A 1 286 ? 1.546 7.194 -14.535 1.00 87.81 286 ARG A CA 1
ATOM 2249 C C . ARG A 1 286 ? 1.052 7.610 -13.135 1.00 87.81 286 ARG A C 1
ATOM 2251 O O . ARG A 1 286 ? 1.913 7.820 -12.279 1.00 87.81 286 ARG A O 1
ATOM 2258 N N . PRO A 1 287 ? -0.267 7.700 -12.857 1.00 93.62 287 PRO A N 1
ATOM 2259 C CA . PRO A 1 287 ? -0.763 8.052 -11.525 1.00 93.62 287 PRO A CA 1
ATOM 2260 C C . PRO A 1 287 ? -0.517 6.990 -10.441 1.00 93.62 287 PRO A C 1
ATOM 2262 O O . PRO A 1 287 ? -0.555 7.330 -9.259 1.00 93.62 287 PRO A O 1
ATOM 2265 N N . LEU A 1 288 ? -0.238 5.730 -10.807 1.00 95.38 288 LEU A N 1
ATOM 2266 C CA . LEU A 1 288 ? -0.149 4.601 -9.871 1.00 95.38 288 LEU A CA 1
ATOM 2267 C C . LEU A 1 288 ? 0.840 4.855 -8.729 1.00 95.38 288 LEU A C 1
ATOM 2269 O O . LEU A 1 288 ? 0.516 4.622 -7.569 1.00 95.38 288 LEU A O 1
ATOM 2273 N N . ASN A 1 289 ? 2.029 5.374 -9.047 1.00 95.75 289 ASN A N 1
ATOM 2274 C CA . ASN A 1 289 ? 3.049 5.686 -8.044 1.00 95.75 289 ASN A CA 1
ATOM 2275 C C . ASN A 1 289 ? 2.549 6.669 -6.987 1.00 95.75 289 ASN A C 1
ATOM 2277 O O . ASN A 1 289 ? 2.764 6.451 -5.796 1.00 95.75 289 ASN A O 1
ATOM 2281 N N . GLY A 1 290 ? 1.890 7.741 -7.433 1.00 96.19 290 GLY A N 1
ATOM 2282 C CA . GLY A 1 290 ? 1.343 8.758 -6.542 1.00 96.19 290 GLY A CA 1
ATOM 2283 C C . GLY A 1 290 ? 0.246 8.181 -5.656 1.00 96.19 290 GLY A C 1
ATOM 2284 O O . GLY A 1 290 ? 0.262 8.413 -4.454 1.00 96.19 290 GLY A O 1
ATOM 2285 N N . LYS A 1 291 ? -0.641 7.360 -6.227 1.00 97.81 291 LYS A N 1
ATOM 2286 C CA . LYS A 1 291 ? -1.758 6.751 -5.498 1.00 97.81 291 LYS A CA 1
ATOM 2287 C C . LYS A 1 291 ? -1.337 5.702 -4.470 1.00 97.81 291 LYS A C 1
ATOM 2289 O O . LYS A 1 291 ? -1.875 5.683 -3.368 1.00 97.81 291 LYS A O 1
ATOM 2294 N N . ILE A 1 292 ? -0.338 4.876 -4.777 1.00 98.12 292 ILE A N 1
ATOM 2295 C CA . ILE A 1 292 ? 0.232 3.945 -3.791 1.00 98.12 292 ILE A CA 1
ATOM 2296 C C . ILE A 1 292 ? 0.922 4.709 -2.655 1.00 98.12 292 ILE A C 1
ATOM 2298 O O . ILE A 1 292 ? 0.782 4.332 -1.494 1.00 98.12 292 ILE A O 1
ATOM 2302 N N . GLU A 1 293 ? 1.659 5.779 -2.969 1.00 98.19 293 GLU A N 1
ATOM 2303 C CA . GLU A 1 293 ? 2.309 6.613 -1.953 1.00 98.19 293 GLU A CA 1
ATOM 2304 C C . GLU A 1 293 ? 1.293 7.350 -1.066 1.00 98.19 293 GLU A C 1
ATOM 2306 O O . GLU A 1 293 ? 1.483 7.411 0.148 1.00 98.19 293 GLU A O 1
ATOM 2311 N N . GLU A 1 294 ? 0.215 7.873 -1.654 1.00 98.00 294 GLU A N 1
ATOM 2312 C CA . GLU A 1 294 ? -0.910 8.486 -0.942 1.00 98.00 294 GLU A CA 1
ATOM 2313 C C . GLU A 1 294 ? -1.532 7.489 0.042 1.00 98.00 294 GLU A C 1
ATOM 2315 O O . GLU A 1 294 ? -1.514 7.740 1.246 1.00 98.00 294 GLU A O 1
ATOM 2320 N N . GLY A 1 295 ? -1.966 6.316 -0.435 1.00 97.81 295 GLY A N 1
ATOM 2321 C CA . GLY A 1 295 ? -2.579 5.300 0.423 1.00 97.81 295 GLY A CA 1
ATOM 2322 C C . GLY A 1 295 ? -1.631 4.755 1.499 1.00 97.81 295 GLY A C 1
ATOM 2323 O O . GLY A 1 295 ? -2.052 4.530 2.633 1.00 97.81 295 GLY A O 1
ATOM 2324 N N . TYR A 1 296 ? -0.332 4.623 1.203 1.00 98.50 296 TYR A N 1
ATOM 2325 C CA . TYR A 1 296 ? 0.676 4.285 2.213 1.00 98.50 296 TYR A CA 1
ATOM 2326 C C . TYR A 1 296 ? 0.726 5.330 3.337 1.00 98.50 296 TYR A C 1
ATOM 2328 O O . TYR A 1 296 ? 0.672 4.971 4.514 1.00 98.50 296 TYR A O 1
ATOM 2336 N N . ARG A 1 297 ? 0.808 6.622 2.994 1.00 98.31 297 ARG A N 1
ATOM 2337 C CA . ARG A 1 297 ? 0.863 7.711 3.984 1.00 98.31 297 ARG A CA 1
ATOM 2338 C C . ARG A 1 297 ? -0.416 7.789 4.806 1.00 98.31 297 ARG A C 1
ATOM 2340 O O . ARG A 1 297 ? -0.335 7.972 6.014 1.00 98.31 297 ARG A O 1
ATOM 2347 N N . GLU A 1 298 ? -1.565 7.621 4.164 1.00 97.88 298 GLU A N 1
ATOM 2348 C CA . GLU A 1 298 ? -2.872 7.698 4.813 1.00 97.88 298 GLU A CA 1
ATOM 2349 C C . GLU A 1 298 ? -3.043 6.596 5.871 1.00 97.88 298 GLU A C 1
ATOM 2351 O O . GLU A 1 298 ? -3.415 6.866 7.014 1.00 97.88 298 GLU A O 1
ATOM 2356 N N . VAL A 1 299 ? -2.692 5.350 5.529 1.00 97.88 299 VAL A N 1
ATOM 2357 C CA . VAL A 1 299 ? -2.750 4.231 6.481 1.00 97.88 299 VAL A CA 1
ATOM 2358 C C . VAL A 1 299 ? -1.698 4.391 7.584 1.00 97.88 299 VAL A C 1
ATOM 2360 O O . VAL A 1 299 ? -2.004 4.131 8.745 1.00 97.88 299 VAL A O 1
ATOM 2363 N N . ALA A 1 300 ? -0.482 4.849 7.261 1.00 98.12 300 ALA A N 1
ATOM 2364 C CA . ALA A 1 300 ? 0.554 5.108 8.266 1.00 98.12 300 ALA A CA 1
ATOM 2365 C C . ALA A 1 300 ? 0.101 6.162 9.286 1.00 98.12 300 ALA A C 1
ATOM 2367 O O . ALA A 1 300 ? 0.188 5.932 10.490 1.00 98.12 300 ALA A O 1
ATOM 2368 N N . GLN A 1 301 ? -0.452 7.278 8.803 1.00 98.00 301 GLN A N 1
ATOM 2369 C CA . GLN A 1 301 ? -0.974 8.345 9.649 1.00 98.00 301 GLN A CA 1
ATOM 2370 C C . GLN A 1 301 ? -2.087 7.834 10.571 1.00 98.00 301 GLN A C 1
ATOM 2372 O O . GLN A 1 301 ? -2.049 8.098 11.771 1.00 98.00 301 GLN A O 1
ATOM 2377 N N . PHE A 1 302 ? -3.037 7.055 10.043 1.00 97.38 302 PHE A N 1
ATOM 2378 C CA . PHE A 1 302 ? -4.092 6.451 10.860 1.00 97.38 302 PHE A CA 1
ATOM 2379 C C . PHE A 1 302 ? -3.520 5.601 12.008 1.00 97.38 302 PHE A C 1
ATOM 2381 O O . PHE A 1 302 ? -3.986 5.696 13.145 1.00 97.38 302 PHE A O 1
ATOM 2388 N N . LEU A 1 303 ? -2.513 4.766 11.730 1.00 97.00 303 LEU A N 1
ATOM 2389 C CA . LEU A 1 303 ? -1.897 3.895 12.738 1.00 97.00 303 LEU A CA 1
ATOM 2390 C C . LEU A 1 303 ? -1.156 4.701 13.817 1.00 97.00 303 LEU A C 1
ATOM 2392 O O . LEU A 1 303 ? -1.247 4.368 15.002 1.00 97.00 303 LEU A O 1
ATOM 2396 N N . ASP A 1 304 ? -0.471 5.777 13.431 1.00 96.88 304 ASP A N 1
ATOM 2397 C CA . ASP A 1 304 ? 0.225 6.673 14.360 1.00 96.88 304 ASP A CA 1
ATOM 2398 C C . ASP A 1 304 ? -0.750 7.444 15.262 1.00 96.88 304 ASP A C 1
ATOM 2400 O O . ASP A 1 304 ? -0.548 7.526 16.482 1.00 96.88 304 ASP A O 1
ATOM 2404 N N . GLU A 1 305 ? -1.836 7.968 14.689 1.00 95.31 305 GLU A N 1
ATOM 2405 C CA . GLU A 1 305 ? -2.916 8.633 15.425 1.00 95.31 305 GLU A CA 1
ATOM 2406 C C . GLU A 1 305 ? -3.576 7.669 16.414 1.00 95.31 305 GLU A C 1
ATOM 2408 O O . GLU A 1 305 ? -3.734 7.995 17.595 1.00 95.31 305 GLU A O 1
ATOM 2413 N N . TYR A 1 306 ? -3.877 6.446 15.971 1.00 93.94 306 TYR A N 1
ATOM 2414 C CA . TYR A 1 306 ? -4.440 5.404 16.820 1.00 93.94 306 TYR A CA 1
ATOM 2415 C C . TYR A 1 306 ? -3.507 5.028 17.979 1.00 93.94 306 TYR A C 1
ATOM 2417 O O . TYR A 1 306 ? -3.937 4.930 19.134 1.00 93.94 306 TYR A O 1
ATOM 2425 N N . SER A 1 307 ? -2.213 4.845 17.694 1.00 93.19 307 SER A N 1
ATOM 2426 C CA . SER A 1 307 ? -1.196 4.538 18.705 1.00 93.19 307 SER A CA 1
ATOM 2427 C C . SER A 1 307 ? -1.087 5.653 19.747 1.00 93.19 307 SER A C 1
ATOM 2429 O O . SER A 1 307 ? -1.011 5.385 20.949 1.00 93.19 307 SER A O 1
ATOM 2431 N N . SER A 1 308 ? -1.122 6.908 19.296 1.00 93.00 308 SER A N 1
ATOM 2432 C CA . SER A 1 308 ? -1.043 8.090 20.156 1.00 93.00 308 SER A CA 1
ATOM 2433 C C . SER A 1 308 ? -2.283 8.232 21.042 1.00 93.00 308 SER A C 1
ATOM 2435 O O . SER A 1 308 ? -2.152 8.413 22.254 1.00 93.00 308 SER A O 1
ATOM 2437 N N . ALA A 1 309 ? -3.481 8.066 20.474 1.00 89.88 309 ALA A N 1
ATOM 2438 C CA . ALA A 1 309 ? -4.738 8.082 21.220 1.00 89.88 309 ALA A CA 1
ATOM 2439 C C . ALA A 1 309 ? -4.796 6.958 22.269 1.00 89.88 309 ALA A C 1
ATOM 2441 O O . ALA A 1 309 ? -5.185 7.193 23.414 1.00 89.88 309 ALA A O 1
ATOM 2442 N N . SER A 1 310 ? -4.340 5.755 21.908 1.00 87.62 310 SER A N 1
ATOM 2443 C CA . SER A 1 310 ? -4.295 4.602 22.816 1.00 87.62 310 SER A CA 1
ATOM 2444 C C . SER A 1 310 ? -3.364 4.842 24.009 1.00 87.62 310 SER A C 1
ATOM 2446 O O . SER A 1 310 ? -3.728 4.533 25.143 1.00 87.62 310 SER A O 1
ATOM 2448 N N . ARG A 1 311 ? -2.185 5.443 23.788 1.00 89.44 311 ARG A N 1
ATOM 2449 C CA . ARG A 1 311 ? -1.273 5.831 24.881 1.00 89.44 311 ARG A CA 1
ATOM 2450 C C . ARG A 1 311 ? -1.894 6.883 25.795 1.00 89.44 311 ARG A C 1
ATOM 2452 O O . ARG A 1 311 ? -1.866 6.705 27.008 1.00 89.44 311 ARG A O 1
ATOM 2459 N N . GLY A 1 312 ? -2.513 7.918 25.225 1.00 88.94 312 GLY A N 1
ATOM 2460 C CA . GLY A 1 312 ? -3.197 8.953 26.005 1.00 88.94 312 GLY A CA 1
ATOM 2461 C C . GLY A 1 312 ? -4.319 8.388 26.882 1.00 88.94 312 GLY A C 1
ATOM 2462 O O . GLY A 1 312 ? -4.444 8.764 28.047 1.00 88.94 312 GLY A O 1
ATOM 2463 N N . LEU A 1 313 ? -5.089 7.423 26.364 1.00 86.06 313 LEU A N 1
ATOM 2464 C CA . LEU A 1 313 ? -6.115 6.729 27.140 1.00 86.06 313 LEU A CA 1
ATOM 2465 C C . LEU A 1 313 ? -5.501 5.951 28.313 1.00 86.06 313 LEU A C 1
ATOM 2467 O O . LEU A 1 313 ? -5.958 6.107 29.444 1.00 86.06 313 LEU A O 1
ATOM 2471 N N . LEU A 1 314 ? -4.451 5.163 28.065 1.00 83.00 314 LEU A N 1
ATOM 2472 C CA . LEU A 1 314 ? -3.763 4.388 29.105 1.00 83.00 314 LEU A CA 1
ATOM 2473 C C . LEU A 1 314 ? -3.169 5.278 30.204 1.00 83.00 314 LEU A C 1
ATOM 2475 O O . LEU A 1 314 ? -3.243 4.930 31.379 1.00 83.00 314 LEU A O 1
ATOM 2479 N N . GLU A 1 315 ? -2.617 6.435 29.841 1.00 88.38 315 GLU A N 1
ATOM 2480 C CA . GLU A 1 315 ? -2.072 7.407 30.796 1.00 88.38 315 GLU A CA 1
ATOM 2481 C C . GLU A 1 315 ? -3.161 8.120 31.611 1.00 88.38 315 GLU A C 1
ATOM 2483 O O . GLU A 1 315 ? -2.915 8.506 32.756 1.00 88.38 315 GLU A O 1
ATOM 2488 N N . SER A 1 316 ? -4.363 8.271 31.044 1.00 85.00 316 SER A N 1
ATOM 2489 C CA . SER A 1 316 ? -5.518 8.878 31.718 1.00 85.00 316 SER A CA 1
ATOM 2490 C C . SER A 1 316 ? -6.219 7.946 32.712 1.00 85.00 316 SER A C 1
ATOM 2492 O O . SER A 1 316 ? -6.978 8.417 33.563 1.00 85.00 316 SER A O 1
ATOM 2494 N N . LEU A 1 317 ? -5.971 6.631 32.636 1.00 80.75 317 LEU A N 1
ATOM 2495 C CA . LEU A 1 317 ? -6.542 5.681 33.583 1.00 80.75 317 LEU A CA 1
ATOM 2496 C C . LEU A 1 317 ? -5.972 5.939 34.990 1.00 80.75 317 LEU A C 1
ATOM 2498 O O . LEU A 1 317 ? -4.756 6.065 35.163 1.00 80.75 317 LEU A O 1
ATOM 2502 N N . PRO A 1 318 ? -6.826 6.020 36.028 1.00 81.56 318 PRO A N 1
ATOM 2503 C CA . PRO A 1 318 ? -6.374 6.310 37.379 1.00 81.56 318 PRO A CA 1
ATOM 2504 C C . PRO A 1 318 ? -5.398 5.227 37.854 1.00 81.56 318 PRO A C 1
ATOM 2506 O O . PRO A 1 318 ? -5.772 4.067 38.016 1.00 81.56 318 PRO A O 1
ATOM 2509 N N . LYS A 1 319 ? -4.156 5.624 38.164 1.00 75.75 319 LYS A N 1
ATOM 2510 C CA . LYS A 1 319 ? -3.088 4.738 38.682 1.00 75.75 319 LYS A CA 1
ATOM 2511 C C . LYS A 1 319 ? -3.434 4.032 40.007 1.00 75.75 319 LYS A C 1
ATOM 2513 O O . LYS A 1 319 ? -2.677 3.180 40.455 1.00 75.75 319 LYS A O 1
ATOM 2518 N N . ASN A 1 320 ? -4.563 4.382 40.626 1.00 53.50 320 ASN A N 1
ATOM 2519 C CA . ASN A 1 320 ? -4.979 3.949 41.961 1.00 53.50 320 ASN A CA 1
ATOM 2520 C C . ASN A 1 320 ? -6.014 2.811 41.970 1.00 53.50 320 ASN A C 1
ATOM 2522 O O . ASN A 1 320 ? -6.614 2.562 43.015 1.00 53.50 320 ASN A O 1
ATOM 2526 N N . ALA A 1 321 ? -6.226 2.094 40.861 1.00 54.53 321 ALA A N 1
ATOM 2527 C CA . ALA A 1 321 ? -6.916 0.803 40.905 1.00 54.53 321 ALA A CA 1
ATOM 2528 C C . ALA A 1 321 ? -5.993 -0.250 41.552 1.00 54.53 321 ALA A C 1
ATOM 2530 O O . ALA A 1 321 ? -5.453 -1.130 40.888 1.00 54.53 321 ALA A O 1
ATOM 2531 N N . GLY A 1 322 ? -5.750 -0.110 42.859 1.00 51.12 322 GLY A N 1
ATOM 2532 C CA . GLY A 1 322 ? -5.150 -1.169 43.661 1.00 51.12 322 GLY A CA 1
ATOM 2533 C C . GLY A 1 322 ? -6.005 -2.439 43.576 1.00 51.12 322 GLY A C 1
ATOM 2534 O O . GLY A 1 322 ? -7.204 -2.340 43.290 1.00 51.12 322 GLY A O 1
ATOM 2535 N N . PRO A 1 323 ? -5.409 -3.627 43.789 1.00 42.72 323 PRO A N 1
ATOM 2536 C CA . PRO A 1 323 ? -6.152 -4.880 43.752 1.00 42.72 323 PRO A CA 1
ATOM 2537 C C . PRO A 1 323 ? -7.374 -4.788 44.679 1.00 42.72 323 PRO A C 1
ATOM 2539 O O . PRO A 1 323 ? -7.254 -4.207 45.763 1.00 42.72 323 PRO A O 1
ATOM 2542 N N . PRO A 1 324 ? -8.544 -5.310 44.261 1.00 51.09 324 PRO A N 1
ATOM 2543 C CA . PRO A 1 324 ? -9.711 -5.349 45.129 1.00 51.09 324 PRO A CA 1
ATOM 2544 C C . PRO A 1 324 ? -9.330 -6.093 46.413 1.00 51.09 324 PRO A C 1
ATOM 2546 O O . PRO A 1 324 ? -8.801 -7.205 46.345 1.00 51.09 324 PRO A O 1
ATOM 2549 N N . ALA A 1 325 ? -9.522 -5.420 47.550 1.00 46.03 325 ALA A N 1
ATOM 2550 C CA . ALA A 1 325 ? -9.329 -5.988 48.880 1.00 46.03 325 ALA A CA 1
ATOM 2551 C C . ALA A 1 325 ? -10.375 -7.068 49.175 1.00 46.03 325 ALA A C 1
ATOM 2553 O O . ALA A 1 325 ? -11.526 -6.919 48.701 1.00 46.03 325 ALA A O 1
#

Radius of gyration: 48.2 Å; Cα contacts (8 Å, |Δi|>4): 153; chains: 1; bounding box: 92×46×141 Å